Protein AF-A0A7S1FL21-F1 (afdb_monomer)

Mean predicted aligned error: 13.21 Å

Solvent-accessible surface area (backbone atoms only — not comparable to full-atom values): 14492 Å² total; per-residue (Å²): 57,47,70,53,38,66,45,19,62,64,51,29,54,49,46,52,52,54,53,48,68,74,65,44,98,63,92,72,87,52,61,68,58,38,50,51,49,29,50,51,38,45,56,47,21,58,57,40,15,55,55,27,46,76,69,76,41,59,42,13,69,47,79,67,37,32,55,50,38,65,72,70,61,46,77,70,62,48,55,61,41,63,76,75,67,49,86,46,71,68,54,51,51,52,49,50,52,50,52,47,53,50,52,66,69,67,52,82,65,88,89,61,66,58,68,61,55,52,51,47,69,54,50,59,56,42,68,71,41,69,78,87,51,94,57,59,74,92,44,98,81,52,84,53,72,57,54,48,67,40,54,52,40,59,77,66,65,49,91,78,66,77,69,83,82,83,90,78,85,61,96,57,78,87,39,65,67,56,51,46,44,54,46,48,73,69,53,89,77,54,73,69,80,44,35,77,46,78,43,81,46,82,49,101,91,47,74,49,78,49,69,43,72,39,67,64,60,39,60,74,45,58,52,97,73,49,74,66,57,51,51,50,54,57,73,66,40,94,85,117

Radius of gyration: 35.98 Å; Cα contacts (8 Å, |Δi|>4): 164; chains: 1; bounding box: 71×46×104 Å

pLDDT: mean 79.76, std 12.16, range [48.59, 95.19]

InterPro domains:
  IPR007081 RNA polymerase Rpb1, domain 5 [PF04998] (107-225)
  IPR015700 DNA-directed RNA polymerase III subunit RPC1 [PTHR48446] (69-239)

Foldseek 3Di:
DVVLLVCLVVLLVVLVVLLDVLPDPDDDPCPVVSVVSNVVSNVVLQQLLVVCVVVVAQSCNDPVSVVVNVVPDDPVNVVVCVPPRDQDPVNSNVVSVVVSVVVSVPDDDPPDPVVVVVVCVVPVVLVVQPPPDPDDPPDPDDDDDDGNLVVVCVVVVPPDHDRDDDDDDDPDNPDPVSVLQVCLVVDDDDPVNQWPDWDWDDDPVGIDIDTHGDPPVCVVSVPPDDPVNVVVVVVPPPPD

Secondary structure (DSSP, 8-state):
-HHHHHTHHHHHHHHHHHHHHHH-SS----HHHHHHHHHHHHHHHHHHHHHHHHTTS----SHHHHHHHHHS--HHHHHHHHHHTS--HHHHHHHHHHHHHHHHHHSPPTT--HHHHHHHHHHHHHHH--S------SSTT-----SHHHHHHHHTT-SS-SS-------SSTT-HHHHHHHHHHHS---TGGGEEEEEEEEETTEEEEEEEE-HHHHHHTT----HHHHHHHHHT-TT-

Structure (mmCIF, N/CA/C/O backbone):
data_AF-A0A7S1FL21-F1
#
_entry.id   AF-A0A7S1FL21-F1
#
loop_
_atom_site.group_PDB
_atom_site.id
_atom_site.type_symbol
_atom_site.label_atom_id
_atom_site.label_alt_id
_atom_site.label_comp_id
_atom_site.label_asym_id
_atom_site.label_entity_id
_atom_site.label_seq_id
_atom_site.pdbx_PDB_ins_code
_atom_site.Cartn_x
_atom_site.Cartn_y
_atom_site.Cartn_z
_atom_site.occupancy
_atom_site.B_iso_or_equiv
_atom_site.auth_seq_id
_atom_site.auth_comp_id
_atom_site.auth_asym_id
_atom_site.auth_atom_id
_atom_site.pdbx_PDB_model_num
ATOM 1 N N . PRO A 1 1 ? 14.436 10.126 -40.082 1.00 63.94 1 PRO A N 1
ATOM 2 C CA . PRO A 1 1 ? 13.522 9.999 -38.913 1.00 63.94 1 PRO A CA 1
ATOM 3 C C . PRO A 1 1 ? 12.535 8.845 -39.070 1.00 63.94 1 PRO A C 1
ATOM 5 O O . PRO A 1 1 ? 12.472 7.990 -38.199 1.00 63.94 1 PRO A O 1
ATOM 8 N N . THR A 1 2 ? 11.850 8.767 -40.209 1.00 67.62 2 THR A N 1
ATOM 9 C CA . THR A 1 2 ? 11.018 7.612 -40.601 1.00 67.62 2 THR A CA 1
ATOM 10 C C . THR A 1 2 ? 11.798 6.293 -40.617 1.00 67.62 2 THR A C 1
ATOM 12 O O . THR A 1 2 ? 11.302 5.297 -40.108 1.00 67.62 2 THR A O 1
ATOM 15 N N . GLU A 1 3 ? 13.045 6.293 -41.101 1.00 70.62 3 GLU A N 1
ATOM 16 C CA . GLU A 1 3 ? 13.922 5.106 -41.075 1.00 70.62 3 GLU A CA 1
ATOM 17 C C . GLU A 1 3 ? 14.232 4.621 -39.648 1.00 70.62 3 GLU A C 1
ATOM 19 O O . GLU A 1 3 ? 14.251 3.423 -39.394 1.00 70.62 3 GLU A O 1
ATOM 24 N N . ILE A 1 4 ? 14.406 5.540 -38.691 1.00 73.38 4 ILE A N 1
ATOM 25 C CA . ILE A 1 4 ? 14.650 5.202 -37.278 1.00 73.38 4 ILE A CA 1
ATOM 26 C C . ILE A 1 4 ? 13.399 4.574 -36.659 1.00 73.38 4 ILE A C 1
ATOM 28 O O . ILE A 1 4 ? 13.487 3.566 -35.964 1.00 73.38 4 ILE A O 1
ATOM 32 N N . VAL A 1 5 ? 12.228 5.148 -36.945 1.00 75.06 5 VAL A N 1
ATOM 33 C CA . VAL A 1 5 ? 10.940 4.637 -36.458 1.00 75.06 5 VAL A CA 1
ATOM 34 C C . VAL A 1 5 ? 10.642 3.252 -37.044 1.00 75.06 5 VAL A C 1
ATOM 36 O O . VAL A 1 5 ? 10.148 2.385 -36.330 1.00 75.06 5 VAL A O 1
ATOM 39 N N . ALA A 1 6 ? 11.006 3.006 -38.306 1.00 79.75 6 ALA A N 1
ATOM 40 C CA . ALA A 1 6 ? 10.855 1.698 -38.946 1.00 79.75 6 ALA A CA 1
ATOM 41 C C . ALA A 1 6 ? 11.725 0.603 -38.300 1.00 79.7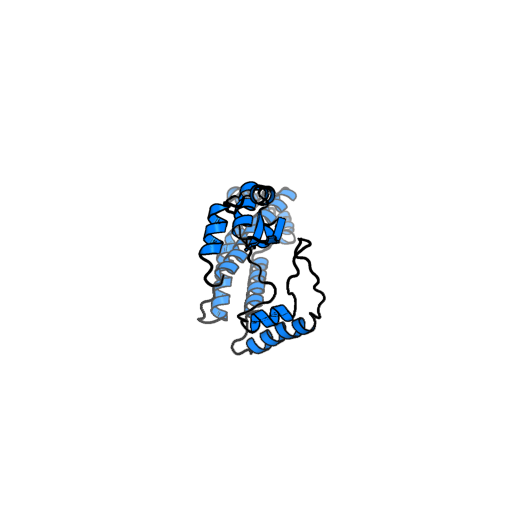5 6 ALA A C 1
ATOM 43 O O . ALA A 1 6 ? 11.353 -0.568 -38.324 1.00 79.75 6 ALA A O 1
ATOM 44 N N . LEU A 1 7 ? 12.854 0.974 -37.686 1.00 79.44 7 LEU A N 1
ATOM 45 C CA . LEU A 1 7 ? 13.732 0.045 -36.969 1.00 79.44 7 LEU A CA 1
ATOM 46 C C . LEU A 1 7 ? 13.225 -0.316 -35.563 1.00 79.44 7 LEU A C 1
ATOM 48 O O . LEU A 1 7 ? 13.751 -1.256 -34.973 1.00 79.44 7 LEU A O 1
ATOM 52 N N . ALA A 1 8 ? 12.213 0.376 -35.024 1.00 78.69 8 ALA A N 1
ATOM 53 C CA . ALA A 1 8 ? 11.723 0.144 -33.661 1.00 78.69 8 ALA A CA 1
ATOM 54 C C . ALA A 1 8 ? 11.225 -1.295 -33.448 1.00 78.69 8 ALA A C 1
ATOM 56 O O . ALA A 1 8 ? 11.713 -1.976 -32.549 1.00 78.69 8 ALA A O 1
ATOM 57 N N . GLY A 1 9 ? 10.328 -1.775 -34.318 1.00 82.38 9 GLY A N 1
ATOM 58 C CA . GLY A 1 9 ? 9.757 -3.126 -34.234 1.00 82.38 9 GLY A CA 1
ATOM 59 C C . GLY A 1 9 ? 10.811 -4.238 -34.329 1.00 82.38 9 GLY A C 1
ATOM 60 O O . GLY A 1 9 ? 10.935 -5.035 -33.404 1.00 82.38 9 GLY A O 1
ATOM 61 N N . PRO A 1 10 ? 11.652 -4.269 -35.380 1.00 85.38 10 PRO A N 1
ATOM 62 C CA . PRO A 1 10 ? 12.695 -5.289 -35.500 1.00 85.38 10 PRO A CA 1
ATOM 63 C C . PRO A 1 10 ? 13.694 -5.298 -34.333 1.00 85.38 10 PRO A C 1
ATOM 65 O O . PRO A 1 10 ? 14.175 -6.358 -33.933 1.00 85.38 10 PRO A O 1
ATOM 68 N N . LEU A 1 11 ? 14.034 -4.129 -33.777 1.00 83.12 11 LEU A N 1
ATOM 69 C CA . LEU A 1 11 ? 14.984 -4.032 -32.665 1.00 83.12 11 LEU A CA 1
ATOM 70 C C . LEU A 1 11 ? 14.382 -4.472 -31.327 1.00 83.12 11 LEU A C 1
ATOM 72 O O . LEU A 1 11 ? 15.088 -5.101 -30.535 1.00 83.12 11 LEU A O 1
ATOM 76 N N . SER A 1 12 ? 13.110 -4.165 -31.071 1.00 81.94 12 SER A N 1
ATOM 77 C CA . SER A 1 12 ? 12.409 -4.611 -29.863 1.00 81.94 12 SER A CA 1
ATOM 78 C C . SER A 1 12 ? 12.141 -6.117 -29.891 1.00 81.94 12 SER A C 1
ATOM 80 O O . SER A 1 12 ? 12.437 -6.801 -28.911 1.00 81.94 12 SER A O 1
ATOM 82 N N . GLU A 1 13 ? 11.738 -6.673 -31.036 1.00 83.44 13 GLU A N 1
ATOM 83 C CA . GLU A 1 13 ? 11.613 -8.125 -31.223 1.00 83.44 13 GLU A CA 1
ATOM 84 C C . GLU A 1 13 ? 12.955 -8.839 -31.009 1.00 83.44 13 GLU A C 1
ATOM 86 O O . GLU A 1 13 ? 13.030 -9.854 -30.309 1.00 83.44 13 GLU A O 1
ATOM 91 N N . ARG A 1 14 ? 14.050 -8.281 -31.549 1.00 83.88 14 ARG A N 1
ATOM 92 C CA . ARG A 1 14 ? 15.404 -8.822 -31.352 1.00 83.88 14 ARG A CA 1
ATOM 93 C C . ARG A 1 14 ? 15.818 -8.800 -29.882 1.00 83.88 14 ARG A C 1
ATOM 95 O O . ARG A 1 14 ? 16.405 -9.771 -29.404 1.00 83.88 14 ARG A O 1
ATOM 102 N N . PHE A 1 15 ? 15.514 -7.717 -29.166 1.00 83.50 15 PHE A N 1
ATOM 103 C CA . PHE A 1 15 ? 15.742 -7.619 -27.724 1.00 83.50 15 PHE A CA 1
ATOM 104 C C . PHE A 1 15 ? 14.991 -8.725 -26.974 1.00 83.50 15 PHE A C 1
ATOM 106 O O . PHE A 1 15 ? 15.592 -9.453 -26.184 1.00 83.50 15 PHE A O 1
ATOM 113 N N . VAL A 1 16 ? 13.699 -8.895 -27.264 1.00 82.56 16 VAL A N 1
ATOM 114 C CA . VAL A 1 16 ? 12.845 -9.907 -26.632 1.00 82.56 16 VAL A CA 1
ATOM 115 C C . VAL A 1 16 ? 13.355 -11.322 -26.904 1.00 82.56 16 VAL A C 1
ATOM 117 O O . VAL A 1 16 ? 13.447 -12.119 -25.968 1.00 82.56 16 VAL A O 1
ATOM 120 N N . SER A 1 17 ? 13.727 -11.634 -28.149 1.00 83.62 17 SER A N 1
ATOM 121 C CA . SER A 1 17 ? 14.288 -12.945 -28.508 1.00 83.62 17 SER A CA 1
ATOM 122 C C . SER A 1 17 ? 15.553 -13.237 -27.709 1.00 83.62 17 SER A C 1
ATOM 124 O O . SER A 1 17 ? 15.661 -14.284 -27.076 1.00 83.62 17 SER A O 1
ATOM 126 N N . TRP A 1 18 ? 16.474 -12.274 -27.657 1.00 83.38 18 TRP A N 1
ATOM 127 C CA . TRP A 1 18 ? 17.743 -12.435 -26.952 1.00 83.38 18 TRP A CA 1
ATOM 128 C C . TRP A 1 18 ? 17.560 -12.637 -25.441 1.00 83.38 18 TRP A C 1
ATOM 130 O O . TRP A 1 18 ? 18.214 -13.490 -24.834 1.00 83.38 18 TRP A O 1
ATOM 140 N N . VAL A 1 19 ? 16.643 -11.886 -24.821 1.00 80.38 19 VAL A N 1
ATOM 141 C CA . VAL A 1 19 ? 16.313 -12.036 -23.394 1.00 80.38 19 VAL A CA 1
ATOM 142 C C . VAL A 1 19 ? 15.708 -13.415 -23.114 1.00 80.38 19 VAL A C 1
ATOM 144 O O . VAL A 1 19 ? 16.103 -14.067 -22.147 1.00 80.38 19 VAL A O 1
ATOM 147 N N . ARG A 1 20 ? 14.789 -13.888 -23.967 1.00 81.25 20 ARG A N 1
ATOM 148 C CA . ARG A 1 20 ? 14.162 -15.215 -23.830 1.00 81.25 20 ARG A CA 1
ATOM 149 C C . ARG A 1 20 ? 15.169 -16.351 -23.988 1.00 81.25 20 ARG A C 1
ATOM 151 O O . ARG A 1 20 ? 15.156 -17.285 -23.192 1.00 81.25 20 ARG A O 1
ATOM 158 N N . GLU A 1 21 ? 16.062 -16.257 -24.969 1.00 82.06 21 GLU A N 1
ATOM 159 C CA . GLU A 1 21 ? 17.141 -17.233 -25.167 1.00 82.06 21 GLU A CA 1
ATOM 160 C C . GLU A 1 21 ? 18.078 -17.297 -23.955 1.00 82.06 21 GLU A C 1
ATOM 162 O O . GLU A 1 21 ? 18.478 -18.382 -23.533 1.00 82.06 21 GLU A O 1
ATOM 167 N N . SER A 1 22 ? 18.387 -16.143 -23.360 1.00 78.12 22 SER A N 1
ATOM 168 C CA . SER A 1 22 ? 19.320 -16.044 -22.233 1.00 78.12 22 SER A CA 1
ATOM 169 C C . SER A 1 22 ? 18.746 -16.569 -20.912 1.00 78.12 22 SER A C 1
ATOM 171 O O . SER A 1 22 ? 19.504 -17.029 -20.061 1.00 78.12 22 SER A O 1
ATOM 173 N N . HIS A 1 23 ? 17.426 -16.502 -20.716 1.00 71.00 23 HIS A N 1
ATOM 174 C CA . HIS A 1 23 ? 16.780 -16.836 -19.440 1.00 71.00 23 HIS A CA 1
ATOM 175 C C . HIS A 1 23 ? 16.195 -18.263 -19.378 1.00 71.00 23 HIS A C 1
ATOM 177 O O . HIS A 1 23 ? 15.762 -18.719 -18.318 1.00 71.00 23 HIS A O 1
ATOM 183 N N . GLY A 1 24 ? 16.193 -19.001 -20.494 1.00 64.38 24 GLY A N 1
ATOM 184 C CA . GLY A 1 24 ? 15.584 -20.333 -20.575 1.00 64.38 24 GLY A CA 1
ATOM 185 C C . GLY A 1 24 ? 14.051 -20.305 -20.463 1.00 64.38 24 GLY A C 1
ATOM 186 O O . GLY A 1 24 ? 13.450 -19.246 -20.329 1.00 64.38 24 GLY A O 1
ATOM 187 N N . ASN A 1 25 ? 13.411 -21.482 -20.522 1.00 57.31 25 ASN A N 1
ATOM 188 C CA . ASN A 1 25 ? 11.952 -21.712 -20.650 1.00 57.31 25 ASN A CA 1
ATOM 189 C C . ASN A 1 25 ? 11.027 -21.095 -19.565 1.00 57.31 25 ASN A C 1
ATOM 191 O O . ASN A 1 25 ? 9.858 -21.471 -19.481 1.00 57.31 25 ASN A O 1
ATOM 195 N N . ALA A 1 26 ? 11.508 -20.197 -18.707 1.00 61.03 26 ALA A N 1
ATOM 196 C CA . ALA A 1 26 ? 10.664 -19.465 -17.773 1.00 61.03 26 ALA A CA 1
ATOM 197 C C . ALA A 1 26 ? 9.834 -18.400 -18.512 1.00 61.03 26 ALA A C 1
ATOM 199 O O . ALA A 1 26 ? 10.344 -17.653 -19.347 1.00 61.03 26 ALA A O 1
ATOM 200 N N . GLU A 1 27 ? 8.548 -18.328 -18.180 1.00 63.31 27 GLU A N 1
ATOM 201 C CA . GLU A 1 27 ? 7.604 -17.355 -18.727 1.00 63.31 27 GLU A CA 1
ATOM 202 C C . GLU A 1 27 ? 7.936 -15.952 -18.185 1.00 63.31 27 GLU A C 1
ATOM 204 O O . GLU A 1 27 ? 7.467 -15.534 -17.130 1.00 63.31 27 GLU A O 1
ATOM 209 N N . LEU A 1 28 ? 8.833 -15.248 -18.877 1.00 70.75 28 LEU A N 1
ATOM 210 C CA . LEU A 1 28 ? 9.160 -13.851 -18.606 1.00 70.75 28 LEU A CA 1
ATOM 211 C C . LEU A 1 28 ? 8.146 -12.933 -19.287 1.00 70.75 28 LEU A C 1
ATOM 213 O O . LEU A 1 28 ? 8.033 -12.924 -20.518 1.00 70.75 28 LEU A O 1
ATOM 217 N N . ASP A 1 29 ? 7.472 -12.102 -18.494 1.00 76.50 29 ASP A N 1
ATOM 218 C CA . ASP A 1 29 ? 6.688 -10.991 -19.025 1.00 76.50 29 ASP A CA 1
ATOM 219 C C . ASP A 1 29 ? 7.615 -9.831 -19.414 1.00 76.50 29 ASP A C 1
ATOM 221 O O . ASP A 1 29 ? 8.036 -9.022 -18.589 1.00 76.50 29 ASP A O 1
ATOM 225 N N . VAL A 1 30 ? 7.978 -9.795 -20.695 1.00 77.50 30 VAL A N 1
ATOM 226 C CA . VAL A 1 30 ? 8.840 -8.764 -21.297 1.00 77.50 30 VAL A CA 1
ATOM 227 C C . VAL A 1 30 ? 8.052 -7.656 -21.993 1.00 77.50 30 VAL A C 1
ATOM 229 O O . VAL A 1 30 ? 8.667 -6.749 -22.549 1.00 77.50 30 VAL A O 1
ATOM 232 N N . ARG A 1 31 ? 6.713 -7.694 -21.950 1.00 81.12 31 ARG A N 1
ATOM 233 C CA . ARG A 1 31 ? 5.851 -6.774 -22.714 1.00 81.12 31 ARG A CA 1
ATOM 234 C C . ARG A 1 31 ? 6.106 -5.317 -22.360 1.00 81.12 31 ARG A C 1
ATOM 236 O O . ARG A 1 31 ? 6.306 -4.501 -23.246 1.00 81.12 31 ARG A O 1
ATOM 243 N N . GLN A 1 32 ? 6.200 -5.013 -21.065 1.00 83.19 32 GLN A N 1
ATOM 244 C CA . GLN A 1 32 ? 6.456 -3.645 -20.616 1.00 83.19 32 GLN A CA 1
ATOM 245 C C . GLN A 1 32 ? 7.782 -3.100 -21.164 1.00 83.19 32 GLN A C 1
ATOM 247 O O . GLN A 1 32 ? 7.864 -1.947 -21.563 1.00 83.19 32 GLN A O 1
ATOM 252 N N . ILE A 1 33 ? 8.823 -3.931 -21.211 1.00 79.44 33 ILE A N 1
ATOM 253 C CA . ILE A 1 33 ? 10.152 -3.503 -21.661 1.00 79.44 33 ILE A CA 1
ATOM 254 C C . ILE A 1 33 ? 10.192 -3.381 -23.184 1.00 79.44 33 ILE A C 1
ATOM 256 O O . ILE A 1 33 ? 10.848 -2.489 -23.716 1.00 79.44 33 ILE A O 1
ATOM 260 N N . GLU A 1 34 ? 9.485 -4.262 -23.886 1.00 82.06 34 GLU A N 1
ATOM 261 C CA . GLU A 1 34 ? 9.275 -4.162 -25.327 1.00 82.06 34 GLU A CA 1
ATOM 262 C C . GLU A 1 34 ? 8.573 -2.845 -25.689 1.00 82.06 34 GLU A C 1
ATOM 264 O O . GLU A 1 34 ? 9.047 -2.120 -26.568 1.00 82.06 34 GLU A O 1
ATOM 269 N N . ASP A 1 35 ? 7.517 -2.490 -24.954 1.00 86.62 35 ASP A N 1
ATOM 270 C CA . ASP A 1 35 ? 6.794 -1.224 -25.102 1.00 86.62 35 ASP A CA 1
ATOM 271 C C . ASP A 1 35 ? 7.684 -0.018 -24.774 1.00 86.62 35 ASP A C 1
ATOM 273 O O . ASP A 1 35 ? 7.691 0.961 -25.523 1.00 86.62 35 ASP A O 1
ATOM 277 N N . ASP A 1 36 ? 8.495 -0.092 -23.716 1.00 86.12 36 ASP A N 1
ATOM 278 C CA . ASP A 1 36 ? 9.419 0.980 -23.328 1.00 86.12 36 ASP A CA 1
ATOM 279 C C . ASP A 1 36 ? 10.518 1.198 -24.387 1.00 86.12 36 ASP A C 1
ATOM 281 O O . ASP A 1 36 ? 10.844 2.337 -24.734 1.00 86.12 36 ASP A O 1
ATOM 285 N N . VAL A 1 37 ? 11.081 0.116 -24.941 1.00 83.31 37 VAL A N 1
ATOM 286 C CA . VAL A 1 37 ? 12.086 0.170 -26.017 1.00 83.31 37 VAL A CA 1
ATOM 287 C C . VAL A 1 37 ? 11.474 0.732 -27.299 1.00 83.31 37 VAL A C 1
ATOM 289 O O . VAL A 1 37 ? 12.061 1.624 -27.921 1.00 83.31 37 VAL A O 1
ATOM 292 N N . ASN A 1 38 ? 10.289 0.251 -27.678 1.00 85.38 38 ASN A N 1
ATOM 293 C CA . ASN A 1 38 ? 9.557 0.755 -28.836 1.00 85.38 38 ASN A CA 1
ATOM 294 C C . ASN A 1 38 ? 9.216 2.237 -28.670 1.00 85.38 38 ASN A C 1
ATOM 296 O O . ASN A 1 38 ? 9.494 3.031 -29.570 1.00 85.38 38 ASN A O 1
ATOM 300 N N . GLY A 1 39 ? 8.688 2.629 -27.511 1.00 86.88 39 GLY A N 1
ATOM 301 C CA . GLY A 1 39 ? 8.357 4.013 -27.187 1.00 86.88 39 GLY A CA 1
ATOM 302 C C . GLY A 1 39 ? 9.580 4.927 -27.218 1.00 86.88 39 GLY A C 1
ATOM 303 O O . GLY A 1 39 ? 9.516 6.024 -27.776 1.00 86.88 39 GLY A O 1
ATOM 304 N N . TYR A 1 40 ? 10.724 4.465 -26.706 1.00 86.12 40 TYR A N 1
ATOM 305 C CA . TYR A 1 40 ? 11.975 5.219 -26.764 1.00 86.12 40 TYR A CA 1
ATOM 306 C C . TYR A 1 40 ? 12.443 5.452 -28.208 1.00 86.12 40 TYR A C 1
ATOM 308 O O . TYR A 1 40 ? 12.714 6.593 -28.583 1.00 86.12 40 TYR A O 1
ATOM 316 N N . ILE A 1 41 ? 12.501 4.403 -29.042 1.00 82.31 41 ILE A N 1
ATOM 317 C CA . ILE A 1 41 ? 12.951 4.522 -30.442 1.00 82.31 41 ILE A CA 1
ATOM 318 C C . ILE A 1 41 ? 11.973 5.375 -31.260 1.00 82.31 41 ILE A C 1
ATOM 320 O O . ILE A 1 41 ? 12.402 6.232 -32.035 1.00 82.31 41 ILE A O 1
ATOM 324 N N . GLN A 1 42 ? 10.664 5.201 -31.058 1.00 83.88 42 GLN A N 1
ATOM 325 C CA . GLN A 1 42 ? 9.644 6.037 -31.694 1.00 83.88 42 GLN A CA 1
ATOM 326 C C . GLN A 1 42 ? 9.777 7.508 -31.277 1.00 83.88 42 GLN A C 1
ATOM 328 O O . GLN A 1 42 ? 9.666 8.397 -32.122 1.00 83.88 42 GLN A O 1
ATOM 333 N N . GLY A 1 43 ? 10.107 7.773 -30.009 1.00 84.12 43 GLY A N 1
ATOM 334 C CA . GLY A 1 43 ? 10.368 9.114 -29.482 1.00 84.12 43 GLY A CA 1
ATOM 335 C C . GLY A 1 43 ? 11.606 9.800 -30.073 1.00 84.12 43 GLY A C 1
ATOM 336 O O . GLY A 1 43 ? 11.660 11.030 -30.112 1.00 84.12 43 GLY A O 1
ATOM 337 N N . LEU A 1 44 ? 12.578 9.046 -30.602 1.00 81.50 44 LEU A N 1
ATOM 338 C CA . LEU A 1 44 ? 13.737 9.621 -31.297 1.00 81.50 44 LEU A CA 1
ATOM 339 C C . LEU A 1 44 ? 13.363 10.233 -32.653 1.00 81.50 44 LEU A C 1
ATOM 341 O O . LEU A 1 44 ? 14.013 11.183 -33.089 1.00 81.50 44 LEU A O 1
ATOM 345 N N . GLY A 1 45 ? 12.318 9.730 -33.317 1.00 78.94 45 GLY A N 1
ATOM 346 C CA . GLY A 1 45 ? 11.867 10.228 -34.621 1.00 78.94 45 GLY A CA 1
ATOM 347 C C . GLY A 1 45 ? 11.581 11.739 -34.621 1.00 78.94 45 GLY A C 1
ATOM 348 O O . GLY A 1 45 ? 12.232 12.465 -35.377 1.00 78.94 45 GLY A O 1
ATOM 349 N N . PRO A 1 46 ? 10.674 12.234 -33.757 1.00 81.62 46 PRO A N 1
ATOM 350 C CA . PRO A 1 46 ? 10.378 13.660 -33.615 1.00 81.62 46 PRO A CA 1
ATOM 351 C C . PRO A 1 46 ? 11.595 14.508 -33.233 1.00 81.62 46 PRO A C 1
ATOM 353 O O . PRO A 1 46 ? 11.815 15.556 -33.829 1.00 81.62 46 PRO A O 1
ATOM 356 N N . ILE A 1 47 ? 12.443 14.028 -32.315 1.00 81.81 47 ILE A N 1
ATOM 357 C CA . ILE A 1 47 ? 13.647 14.755 -31.870 1.00 81.81 47 ILE A CA 1
ATOM 358 C C . ILE A 1 47 ? 14.607 14.993 -33.042 1.00 81.81 47 ILE A C 1
ATOM 360 O O . ILE A 1 47 ? 15.157 16.085 -33.203 1.00 81.81 47 ILE A O 1
ATOM 364 N N . VAL A 1 48 ? 14.804 13.973 -33.881 1.00 77.44 48 VAL A N 1
ATOM 365 C CA . VAL A 1 48 ? 15.640 14.093 -35.079 1.00 77.44 48 VAL A CA 1
ATOM 366 C C . VAL A 1 48 ? 14.963 14.991 -36.118 1.00 77.44 48 VAL A C 1
ATOM 368 O O . VAL A 1 48 ? 15.652 15.774 -36.767 1.00 77.44 48 VAL A O 1
ATOM 371 N N . ALA A 1 49 ? 13.638 14.923 -36.272 1.00 75.50 49 ALA A N 1
ATOM 372 C CA . ALA A 1 49 ? 12.896 15.776 -37.203 1.00 75.50 49 ALA A CA 1
ATOM 373 C C . ALA A 1 49 ? 12.973 17.266 -36.827 1.00 75.50 49 ALA A C 1
ATOM 375 O O . ALA A 1 49 ? 13.286 18.093 -37.682 1.00 75.50 49 ALA A O 1
ATOM 376 N N . ASP A 1 50 ? 12.791 17.606 -35.551 1.00 81.19 50 ASP A N 1
ATOM 377 C CA . ASP A 1 50 ? 12.893 18.986 -35.062 1.00 81.19 50 ASP A CA 1
ATOM 378 C C . ASP A 1 50 ? 14.323 19.527 -35.189 1.00 81.19 50 ASP A C 1
ATOM 380 O O . ASP A 1 50 ? 14.533 20.685 -35.550 1.00 81.19 50 ASP A O 1
ATOM 384 N N . ARG A 1 51 ? 15.336 18.683 -34.959 1.00 76.31 51 ARG A N 1
ATOM 385 C CA . ARG A 1 51 ? 16.738 19.071 -35.166 1.00 76.31 51 ARG A CA 1
ATOM 386 C C . ARG A 1 51 ? 17.065 19.306 -36.644 1.00 76.31 51 ARG A C 1
ATOM 388 O O . ARG A 1 51 ? 17.886 20.166 -36.944 1.00 76.31 51 ARG A O 1
ATOM 395 N N . ARG A 1 52 ? 16.429 18.578 -37.568 1.00 73.62 52 ARG A N 1
ATOM 396 C CA . ARG A 1 52 ? 16.563 18.818 -39.016 1.00 73.62 52 ARG A CA 1
ATOM 397 C C . ARG A 1 52 ? 15.932 20.149 -39.425 1.00 73.62 52 ARG A C 1
ATOM 399 O O . ARG A 1 52 ? 16.559 20.884 -40.180 1.00 73.62 52 ARG A O 1
ATOM 406 N N . ASP A 1 53 ? 14.774 20.481 -38.860 1.00 78.25 53 ASP A N 1
ATOM 407 C CA . ASP A 1 53 ? 14.087 21.764 -39.071 1.00 78.25 53 ASP A CA 1
ATOM 408 C C . ASP A 1 53 ? 14.956 22.955 -38.619 1.00 78.25 53 ASP A C 1
ATOM 410 O O . ASP A 1 53 ? 15.170 23.912 -39.359 1.00 78.25 53 ASP A O 1
ATOM 414 N N . GLN A 1 54 ? 15.586 22.844 -37.442 1.00 78.38 54 GLN A N 1
ATOM 415 C CA . GLN A 1 54 ? 16.527 23.852 -36.923 1.00 78.38 54 GLN A CA 1
ATOM 416 C C . GLN A 1 54 ? 17.755 24.071 -37.819 1.00 78.38 54 GLN A C 1
ATOM 418 O O . GLN A 1 54 ? 18.346 25.149 -37.800 1.00 78.38 54 GLN A O 1
ATOM 423 N N . LEU A 1 55 ? 18.147 23.055 -38.589 1.00 73.00 55 LEU A N 1
ATOM 424 C CA . LEU A 1 55 ? 19.256 23.115 -39.541 1.00 73.00 55 LEU A CA 1
ATOM 425 C C . LEU A 1 55 ? 18.800 23.530 -40.953 1.00 73.00 55 LEU A C 1
ATOM 427 O O . LEU A 1 55 ? 19.621 23.543 -41.868 1.00 73.00 55 LEU A O 1
ATOM 431 N N . GLY A 1 56 ? 17.518 23.869 -41.141 1.00 70.62 56 GLY A N 1
ATOM 432 C CA . GLY A 1 56 ? 16.945 24.275 -42.428 1.00 70.62 56 GLY A CA 1
ATOM 433 C C . GLY A 1 56 ? 16.765 23.127 -43.425 1.00 70.62 56 GLY A C 1
ATOM 434 O O . GLY A 1 56 ? 16.687 23.373 -44.626 1.00 70.62 56 GLY A O 1
ATOM 435 N N . LEU A 1 57 ? 16.734 21.879 -42.949 1.00 71.81 57 LEU A N 1
ATOM 436 C CA . LEU A 1 57 ? 16.595 20.675 -43.769 1.00 71.81 57 LEU A CA 1
ATOM 437 C C . LEU A 1 57 ? 15.160 20.128 -43.724 1.00 71.81 57 LEU A C 1
ATOM 439 O O . LEU A 1 57 ? 14.468 20.297 -42.717 1.00 71.81 57 LEU A O 1
ATOM 443 N N . PRO A 1 58 ? 14.721 19.369 -44.748 1.00 73.19 58 PRO A N 1
ATOM 444 C CA . PRO A 1 58 ? 13.413 18.720 -44.726 1.00 73.19 58 PRO A CA 1
ATOM 445 C C . PRO A 1 58 ? 13.265 17.805 -43.503 1.00 73.19 58 PRO A C 1
ATOM 447 O O . PRO A 1 58 ? 14.141 16.967 -43.236 1.00 73.19 58 PRO A O 1
ATOM 450 N N . ARG A 1 59 ? 12.146 17.950 -42.776 1.00 70.50 59 ARG A N 1
ATOM 451 C CA . ARG A 1 59 ? 11.887 17.310 -41.472 1.00 70.50 59 ARG A CA 1
ATOM 452 C C . ARG A 1 59 ? 12.028 15.786 -41.496 1.00 70.50 59 ARG A C 1
ATOM 454 O O . ARG A 1 59 ? 12.576 15.229 -40.552 1.00 70.50 59 ARG A O 1
ATOM 461 N N . GLY A 1 60 ? 11.648 15.101 -42.578 1.00 69.50 60 GLY A N 1
ATOM 462 C CA . GLY A 1 60 ? 11.835 13.646 -42.738 1.00 69.50 60 GLY A CA 1
ATOM 463 C C . GLY A 1 60 ? 10.959 12.777 -41.820 1.00 69.50 60 GLY A C 1
ATOM 464 O O . GLY A 1 60 ? 11.287 11.619 -41.561 1.00 69.50 60 GLY A O 1
ATOM 465 N N . ASP A 1 61 ? 9.899 13.358 -41.279 1.00 69.94 61 ASP A N 1
ATOM 466 C CA . ASP A 1 61 ? 8.868 12.813 -40.393 1.00 69.94 61 ASP A CA 1
ATOM 467 C C . ASP A 1 61 ? 7.751 12.059 -41.135 1.00 69.94 61 ASP A C 1
ATOM 469 O O . ASP A 1 61 ? 7.249 11.061 -40.620 1.00 69.94 61 ASP A O 1
ATOM 473 N N . THR A 1 62 ? 7.405 12.464 -42.358 1.00 76.19 62 THR A N 1
ATOM 474 C CA . THR A 1 62 ? 6.458 11.748 -43.227 1.00 76.19 62 THR A CA 1
ATOM 475 C C . THR A 1 62 ? 7.197 11.016 -44.352 1.00 76.19 62 THR A C 1
ATOM 477 O O . THR A 1 62 ? 8.315 11.401 -44.700 1.00 76.19 62 THR A O 1
ATOM 480 N N . PRO A 1 63 ? 6.604 9.973 -44.970 1.00 71.25 63 PRO A N 1
ATOM 481 C CA . PRO A 1 63 ? 7.212 9.296 -46.122 1.00 71.25 63 PRO A CA 1
ATOM 482 C C . PRO A 1 63 ? 7.543 10.258 -47.275 1.00 71.25 63 PRO A C 1
ATOM 484 O O . PRO A 1 63 ? 8.562 10.111 -47.948 1.00 71.25 63 PRO A O 1
ATOM 487 N N . GLU A 1 64 ? 6.713 11.285 -47.463 1.00 72.56 64 GLU A N 1
ATOM 488 C CA . GLU A 1 64 ? 6.908 12.328 -48.472 1.00 72.56 64 GLU A CA 1
ATOM 489 C C . GLU A 1 64 ? 8.065 13.274 -48.114 1.00 72.56 64 GLU A C 1
ATOM 491 O O . GLU A 1 64 ? 8.919 13.548 -48.962 1.00 72.56 64 GLU A O 1
ATOM 496 N N . SER A 1 65 ? 8.158 13.727 -46.854 1.00 67.94 65 SER A N 1
ATOM 497 C CA . SER A 1 65 ? 9.256 14.599 -46.410 1.00 67.94 65 SER A CA 1
ATOM 498 C C . SER A 1 65 ? 10.591 13.849 -46.308 1.00 67.94 65 SER A C 1
ATOM 500 O O . SER A 1 65 ? 11.653 14.442 -46.504 1.00 67.94 65 SER A O 1
ATOM 502 N N . ALA A 1 66 ? 10.551 12.532 -46.089 1.00 65.44 66 ALA A N 1
ATOM 503 C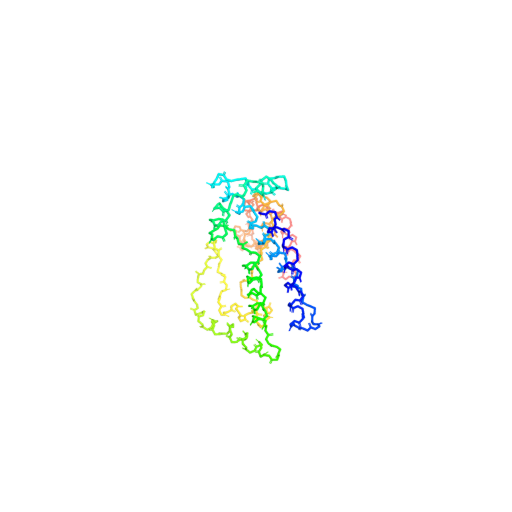 CA . ALA A 1 66 ? 11.712 11.651 -46.156 1.00 65.44 66 ALA A CA 1
ATOM 504 C C . ALA A 1 66 ? 12.233 11.494 -47.591 1.00 65.44 66 ALA A C 1
ATOM 506 O O . ALA A 1 66 ? 13.433 11.625 -47.825 1.00 65.44 66 ALA A O 1
ATOM 507 N N . ALA A 1 67 ? 11.345 11.298 -48.570 1.00 69.44 67 ALA A N 1
ATOM 508 C CA . ALA A 1 67 ? 11.730 11.233 -49.980 1.00 69.44 67 ALA A CA 1
ATOM 509 C C . ALA A 1 67 ? 12.325 12.562 -50.487 1.00 69.44 67 ALA A C 1
ATOM 511 O O . ALA A 1 67 ? 13.254 12.554 -51.297 1.00 69.44 67 ALA A O 1
ATOM 512 N N . ALA A 1 68 ? 11.826 13.702 -49.994 1.00 68.81 68 ALA A N 1
ATOM 513 C CA . ALA A 1 68 ? 12.404 15.019 -50.267 1.00 68.81 68 ALA A CA 1
ATOM 514 C C . ALA A 1 68 ? 13.800 15.177 -49.636 1.00 68.81 68 ALA A C 1
ATOM 516 O O . ALA A 1 68 ? 14.737 15.595 -50.315 1.00 68.81 68 ALA A O 1
ATOM 517 N N . ALA A 1 69 ? 13.967 14.748 -48.380 1.00 65.50 69 ALA A N 1
ATOM 518 C CA . ALA A 1 69 ? 15.258 14.734 -47.693 1.00 65.50 69 ALA A CA 1
ATOM 519 C C . ALA A 1 69 ? 16.326 13.900 -48.423 1.00 65.50 69 ALA A C 1
ATOM 521 O O . ALA A 1 69 ? 17.484 14.301 -48.461 1.00 65.50 69 ALA A O 1
ATOM 522 N N . LEU A 1 70 ? 15.939 12.763 -49.012 1.00 66.12 70 LEU A N 1
ATOM 523 C CA . LEU A 1 70 ? 16.821 11.900 -49.808 1.00 66.12 70 LEU A CA 1
ATOM 524 C C . LEU A 1 70 ? 17.249 12.542 -51.138 1.00 66.12 70 LEU A C 1
ATOM 526 O O . LEU A 1 70 ? 18.346 12.268 -51.618 1.00 66.12 70 LEU A O 1
ATOM 530 N N . LYS A 1 71 ? 16.409 13.398 -51.736 1.00 68.25 71 LYS A N 1
ATOM 531 C CA . LYS A 1 71 ? 16.716 14.092 -53.001 1.00 68.25 71 LYS A CA 1
ATOM 532 C C . LYS A 1 71 ? 17.638 15.300 -52.830 1.00 68.25 71 LYS A C 1
ATOM 534 O O . LYS A 1 71 ? 18.421 15.575 -53.730 1.00 68.25 71 LYS A O 1
ATOM 539 N N . GLU A 1 72 ? 17.555 16.008 -51.705 1.00 64.19 72 GLU A N 1
ATOM 540 C CA . GLU A 1 72 ? 18.392 17.187 -51.404 1.00 64.19 72 GLU A CA 1
ATOM 541 C C . GLU A 1 72 ? 19.744 16.836 -50.746 1.00 64.19 72 GLU A C 1
ATOM 543 O O . GLU A 1 72 ? 20.525 17.716 -50.377 1.00 64.19 72 GLU A O 1
ATOM 548 N N . ALA A 1 73 ? 20.044 15.545 -50.588 1.00 59.38 73 ALA A N 1
ATOM 549 C CA . ALA A 1 73 ? 21.213 15.054 -49.869 1.00 59.38 73 ALA A CA 1
ATOM 550 C C . ALA A 1 73 ? 22.519 15.178 -50.693 1.00 59.38 73 ALA A C 1
ATOM 552 O O . ALA A 1 73 ? 22.958 14.224 -51.334 1.00 59.38 73 ALA A O 1
ATOM 553 N N . ASN A 1 74 ? 23.175 16.344 -50.654 1.00 59.66 74 ASN A N 1
ATOM 554 C CA . ASN A 1 74 ? 24.553 16.512 -51.141 1.00 59.66 74 ASN A CA 1
ATOM 555 C C . ASN A 1 74 ? 25.581 15.800 -50.228 1.00 59.66 74 ASN A C 1
ATOM 557 O O . ASN A 1 74 ? 25.362 15.596 -49.035 1.00 59.66 74 ASN A O 1
ATOM 561 N N . VAL A 1 75 ? 26.741 15.428 -50.787 1.00 57.25 75 VAL A N 1
ATOM 562 C CA . VAL A 1 75 ? 27.800 14.654 -50.096 1.00 57.25 75 VAL A CA 1
ATOM 563 C C . VAL A 1 75 ? 28.356 15.376 -48.852 1.00 57.25 75 VAL A C 1
ATOM 565 O O . VAL A 1 75 ? 28.612 14.726 -47.842 1.00 57.25 75 VAL A O 1
ATOM 568 N N . GLU A 1 76 ? 28.478 16.708 -48.877 1.00 56.62 76 GLU A N 1
ATOM 569 C CA . GLU A 1 76 ? 28.960 17.508 -47.732 1.00 56.62 76 GLU A CA 1
ATOM 570 C C . GLU A 1 76 ? 27.925 17.644 -46.604 1.00 56.62 76 GLU A C 1
ATOM 572 O O . GLU A 1 76 ? 28.274 17.541 -45.428 1.00 56.62 76 GLU A O 1
ATOM 577 N N . THR A 1 77 ? 26.640 17.816 -46.936 1.00 57.44 77 THR A N 1
ATOM 578 C CA . THR A 1 77 ? 25.554 17.860 -45.944 1.00 57.44 77 THR A CA 1
ATOM 579 C C . THR A 1 77 ? 25.335 16.497 -45.291 1.00 57.44 77 THR A C 1
ATOM 581 O O . THR A 1 77 ? 25.054 16.439 -44.096 1.00 57.44 77 THR A O 1
ATOM 584 N N . ASN A 1 78 ? 25.540 15.399 -46.025 1.00 58.66 78 ASN A N 1
ATOM 585 C CA . ASN A 1 78 ? 25.486 14.041 -45.476 1.00 58.66 78 ASN A CA 1
ATOM 586 C C . ASN A 1 78 ? 26.576 13.767 -44.427 1.00 58.66 78 ASN A C 1
ATOM 588 O O . ASN A 1 78 ? 26.282 13.113 -43.429 1.00 58.66 78 ASN A O 1
ATOM 592 N N . LEU A 1 79 ? 27.793 14.296 -44.607 1.00 51.50 79 LEU A N 1
ATOM 593 C CA . LEU A 1 79 ? 28.909 14.093 -43.671 1.00 51.50 79 LEU A CA 1
ATOM 594 C C . LEU A 1 79 ? 28.687 14.825 -42.331 1.00 51.50 79 LEU A C 1
ATOM 596 O O . LEU A 1 79 ? 28.932 14.281 -41.259 1.00 51.50 79 LEU A O 1
ATOM 600 N N . ALA A 1 80 ? 28.156 16.052 -42.378 1.00 50.91 80 ALA A N 1
ATOM 601 C CA . ALA A 1 80 ? 27.816 16.813 -41.171 1.00 50.91 80 ALA A CA 1
ATOM 602 C C . ALA A 1 80 ? 26.609 16.218 -40.415 1.00 50.91 80 ALA A C 1
ATOM 604 O O . ALA A 1 80 ? 26.511 16.328 -39.190 1.00 50.91 80 ALA A O 1
ATOM 605 N N . LEU A 1 81 ? 25.688 15.569 -41.139 1.00 55.44 81 LEU A N 1
ATOM 606 C CA . LEU A 1 81 ? 24.515 14.901 -40.571 1.00 55.44 81 LEU A CA 1
ATOM 607 C C . LEU A 1 81 ? 24.843 13.541 -39.940 1.00 55.44 81 LEU A C 1
ATOM 609 O O . LEU A 1 81 ? 24.223 13.197 -38.929 1.00 55.44 81 LEU A O 1
ATOM 613 N N . SER A 1 82 ? 25.801 12.792 -40.500 1.00 55.56 82 SER A N 1
ATOM 614 C CA . SER A 1 82 ? 26.221 11.483 -39.980 1.00 55.56 82 SER A CA 1
ATOM 615 C C . SER A 1 82 ? 26.983 11.573 -38.659 1.00 55.56 82 SER A C 1
ATOM 617 O O . SER A 1 82 ? 26.852 10.673 -37.831 1.00 55.56 82 SER A O 1
ATOM 619 N N . ASP A 1 83 ? 27.731 12.658 -38.438 1.00 51.59 83 ASP A N 1
ATOM 620 C CA . ASP A 1 83 ? 28.654 12.754 -37.300 1.00 51.59 83 ASP A CA 1
ATOM 621 C C . ASP A 1 83 ? 28.037 13.359 -36.025 1.00 51.59 83 ASP A C 1
ATOM 623 O O . ASP A 1 83 ? 28.545 13.107 -34.933 1.00 51.59 83 ASP A O 1
ATOM 627 N N . VAL A 1 84 ? 26.951 14.147 -36.115 1.00 54.91 84 VAL A N 1
ATOM 628 C CA . VAL A 1 84 ? 26.511 14.986 -34.971 1.00 54.91 84 VAL A CA 1
ATOM 629 C C . VAL A 1 84 ? 25.027 14.856 -34.588 1.00 54.91 84 VAL A C 1
ATOM 631 O O . VAL A 1 84 ? 24.685 15.067 -33.422 1.00 54.91 84 VAL A O 1
ATOM 634 N N . ALA A 1 85 ? 24.115 14.519 -35.509 1.00 57.59 85 ALA A N 1
ATOM 635 C CA . ALA A 1 85 ? 22.681 14.767 -35.277 1.00 57.59 85 ALA A CA 1
ATOM 636 C C . ALA A 1 85 ? 21.749 13.553 -35.386 1.00 57.59 85 ALA A C 1
ATOM 638 O O . ALA A 1 85 ? 20.642 13.611 -34.846 1.00 57.59 85 ALA A O 1
ATOM 639 N N . VAL A 1 86 ? 22.160 12.473 -36.052 1.00 69.19 86 VAL A N 1
ATOM 640 C CA . VAL A 1 86 ? 21.287 11.324 -36.322 1.00 69.19 86 VAL A CA 1
ATOM 641 C C . VAL A 1 86 ? 21.931 10.053 -35.775 1.00 69.19 86 VAL A C 1
ATOM 643 O O . VAL A 1 86 ? 23.032 9.700 -36.196 1.00 69.19 86 VAL A O 1
ATOM 646 N N . PRO A 1 87 ? 21.286 9.340 -34.836 1.00 73.06 87 PRO A N 1
ATOM 647 C CA . PRO A 1 87 ? 21.828 8.080 -34.372 1.00 73.06 87 PRO A CA 1
ATOM 648 C C . PRO A 1 87 ? 21.758 7.063 -35.520 1.00 73.06 87 PRO A C 1
ATOM 650 O O . PRO A 1 87 ? 20.705 6.839 -36.117 1.00 73.06 87 PRO A O 1
ATOM 653 N N . THR A 1 88 ? 22.908 6.484 -35.863 1.00 79.25 88 THR A N 1
ATOM 654 C CA . THR A 1 88 ? 23.013 5.461 -36.903 1.00 79.25 88 THR A CA 1
ATOM 655 C C . THR A 1 88 ? 22.354 4.166 -36.438 1.00 79.25 88 THR A C 1
ATOM 657 O O . THR A 1 88 ? 22.200 3.927 -35.236 1.00 79.25 88 THR A O 1
ATOM 660 N N . GLN A 1 89 ? 22.030 3.280 -37.382 1.00 80.19 89 GLN A N 1
ATOM 661 C CA . GLN A 1 89 ? 21.558 1.934 -37.053 1.00 80.19 89 GLN A CA 1
ATOM 662 C C . GLN A 1 89 ? 22.527 1.218 -36.095 1.00 80.19 89 GLN A C 1
ATOM 664 O O . GLN A 1 89 ? 22.093 0.624 -35.114 1.00 80.19 89 GLN A O 1
ATOM 669 N N . MET A 1 90 ? 23.841 1.363 -36.302 1.00 80.25 90 MET A N 1
ATOM 670 C CA . MET A 1 90 ? 24.860 0.788 -35.419 1.00 80.25 90 MET A CA 1
ATOM 671 C C . MET A 1 90 ? 24.788 1.346 -33.988 1.00 80.25 90 MET A C 1
ATOM 673 O O . MET A 1 90 ? 24.962 0.590 -33.033 1.00 80.25 90 MET A O 1
ATOM 677 N N . HIS A 1 91 ? 24.495 2.640 -33.812 1.00 83.38 91 HIS A N 1
ATOM 678 C CA . HIS A 1 91 ? 24.304 3.234 -32.484 1.00 83.38 91 HIS A CA 1
ATOM 679 C C . HIS A 1 91 ? 23.059 2.682 -31.779 1.00 83.38 91 HIS A C 1
ATOM 681 O O . HIS A 1 91 ? 23.130 2.367 -30.589 1.00 83.38 91 HIS A O 1
ATOM 687 N N . LEU A 1 92 ? 21.943 2.521 -32.499 1.00 83.38 92 LEU A N 1
ATOM 688 C CA . LEU A 1 92 ? 20.717 1.935 -31.944 1.00 83.38 92 LEU A CA 1
ATOM 689 C C . LEU A 1 92 ? 20.931 0.472 -31.570 1.00 83.38 92 LEU A C 1
ATOM 691 O O . LEU A 1 92 ? 20.585 0.055 -30.470 1.00 83.38 92 LEU A O 1
ATOM 695 N N . GLU A 1 93 ? 21.557 -0.301 -32.449 1.00 85.06 93 GLU A N 1
ATOM 696 C CA . GLU A 1 93 ? 21.859 -1.702 -32.183 1.00 85.06 93 GLU A CA 1
ATOM 697 C C . GLU A 1 93 ? 22.796 -1.871 -30.986 1.00 85.06 93 GLU A C 1
ATOM 699 O O . GLU A 1 93 ? 22.546 -2.716 -30.125 1.00 85.06 93 GLU A O 1
ATOM 704 N N . ALA A 1 94 ? 23.839 -1.044 -30.882 1.00 87.00 94 ALA A N 1
ATOM 705 C CA . ALA A 1 94 ? 24.734 -1.044 -29.731 1.00 87.00 94 ALA A CA 1
ATOM 706 C C . ALA A 1 94 ? 23.998 -0.673 -28.433 1.00 87.00 94 ALA A C 1
ATOM 708 O O . ALA A 1 94 ? 24.235 -1.298 -27.397 1.00 87.00 94 ALA A O 1
ATOM 709 N N . PHE A 1 95 ? 23.087 0.304 -28.484 1.00 86.75 95 PHE A N 1
ATOM 710 C CA . PHE A 1 95 ? 22.253 0.695 -27.349 1.00 86.75 95 PHE A CA 1
ATOM 711 C C . PHE A 1 95 ? 21.347 -0.453 -26.893 1.00 86.75 95 PHE A C 1
ATOM 713 O O . PHE A 1 95 ? 21.377 -0.819 -25.719 1.00 86.75 95 PHE A O 1
ATOM 720 N N . ILE A 1 96 ? 20.613 -1.078 -27.816 1.00 85.81 96 ILE A N 1
ATOM 721 C CA . ILE A 1 96 ? 19.719 -2.199 -27.506 1.00 85.81 96 ILE A CA 1
ATOM 722 C C . ILE A 1 96 ? 20.497 -3.388 -26.950 1.00 85.81 96 ILE A C 1
ATOM 724 O O . ILE A 1 96 ? 20.110 -3.941 -25.922 1.00 85.81 96 ILE A O 1
ATOM 728 N N . ASN A 1 97 ? 21.646 -3.720 -27.541 1.00 87.50 97 ASN A N 1
ATOM 729 C CA . ASN A 1 97 ? 22.512 -4.779 -27.025 1.00 87.50 97 ASN A CA 1
ATOM 730 C C . ASN A 1 97 ? 23.009 -4.457 -25.602 1.00 87.50 97 ASN A C 1
ATOM 732 O O . ASN A 1 97 ? 23.051 -5.335 -24.742 1.00 87.50 97 ASN A O 1
ATOM 736 N N . ARG A 1 98 ? 23.348 -3.193 -25.311 1.00 89.06 98 ARG A N 1
ATOM 737 C CA . ARG A 1 98 ? 23.760 -2.745 -23.968 1.00 89.06 98 ARG A CA 1
ATOM 738 C C . ARG A 1 98 ? 22.619 -2.857 -22.954 1.00 89.06 98 ARG A C 1
ATOM 740 O O . ARG A 1 98 ? 22.864 -3.282 -21.825 1.00 89.06 98 ARG A O 1
ATOM 747 N N . CYS A 1 99 ? 21.404 -2.472 -23.341 1.00 86.44 99 CYS A N 1
ATOM 748 C CA . CYS A 1 99 ? 20.199 -2.603 -22.523 1.00 86.44 99 CYS A CA 1
ATOM 749 C C . CYS A 1 99 ? 19.908 -4.072 -22.213 1.00 86.44 99 CYS A C 1
ATOM 751 O O . CYS A 1 99 ? 19.697 -4.412 -21.052 1.00 86.44 99 CYS A O 1
ATOM 753 N N . ALA A 1 100 ? 19.995 -4.943 -23.219 1.00 85.06 100 ALA A N 1
ATOM 754 C CA . ALA A 1 100 ? 19.776 -6.376 -23.070 1.00 85.06 100 ALA A CA 1
ATOM 755 C C . ALA A 1 100 ? 20.789 -6.989 -22.092 1.00 85.06 100 ALA A C 1
ATOM 757 O O . ALA A 1 100 ? 20.403 -7.601 -21.097 1.00 85.06 100 ALA A O 1
ATOM 758 N N . LEU A 1 101 ? 22.083 -6.710 -22.287 1.00 88.38 101 LEU A N 1
ATOM 759 C CA . LEU A 1 101 ? 23.148 -7.165 -21.386 1.00 88.38 101 LEU A CA 1
ATOM 760 C C . LEU A 1 101 ? 22.944 -6.698 -19.941 1.00 88.38 101 LEU A C 1
ATOM 762 O O . LEU A 1 101 ? 23.142 -7.476 -19.012 1.00 88.38 101 LEU A O 1
ATOM 766 N N . LYS A 1 102 ? 22.549 -5.435 -19.736 1.00 89.12 102 LYS A N 1
ATOM 767 C CA . LYS A 1 102 ? 22.252 -4.917 -18.394 1.00 89.12 102 LYS A CA 1
ATOM 768 C C . LYS A 1 102 ? 21.029 -5.578 -17.776 1.00 89.12 102 LYS A C 1
ATOM 770 O O . LYS A 1 102 ? 21.049 -5.838 -16.581 1.00 89.12 102 LYS A O 1
ATOM 775 N N . TYR A 1 103 ? 19.990 -5.824 -18.568 1.00 86.00 103 TYR A N 1
ATOM 776 C CA . TYR A 1 103 ? 18.767 -6.457 -18.098 1.00 86.00 103 TYR A CA 1
ATOM 777 C C . TYR A 1 103 ? 19.041 -7.885 -17.624 1.00 86.00 103 TYR A C 1
ATOM 779 O O . TYR A 1 103 ? 18.764 -8.201 -16.471 1.00 86.00 103 TYR A O 1
ATOM 787 N N . VAL A 1 104 ? 19.696 -8.700 -18.456 1.00 84.56 104 VAL A N 1
ATOM 788 C CA . VAL A 1 104 ? 20.091 -10.066 -18.078 1.00 84.56 104 VAL A CA 1
ATOM 789 C C . VAL A 1 104 ? 21.080 -10.068 -16.913 1.00 84.56 104 VAL A C 1
ATOM 791 O O . VAL A 1 104 ? 20.961 -10.891 -16.014 1.00 84.56 104 VAL A O 1
ATOM 794 N N . GLY A 1 105 ? 22.012 -9.114 -16.862 1.00 86.38 105 GLY A N 1
ATOM 795 C CA . GLY A 1 105 ? 22.940 -8.978 -15.735 1.00 86.38 105 GLY A CA 1
ATOM 796 C C . GLY A 1 105 ? 22.304 -8.499 -14.423 1.00 86.38 105 GLY A C 1
ATOM 797 O O . GLY A 1 105 ? 22.909 -8.671 -13.370 1.00 86.38 105 GLY A O 1
ATOM 798 N N . ALA A 1 106 ? 21.117 -7.889 -14.468 1.00 88.19 106 ALA A N 1
ATOM 799 C CA . ALA A 1 106 ? 20.375 -7.432 -13.291 1.00 88.19 106 ALA A CA 1
ATOM 800 C C . ALA A 1 106 ? 19.355 -8.466 -12.787 1.00 88.19 106 ALA A C 1
ATOM 802 O O . ALA A 1 106 ? 18.719 -8.248 -11.755 1.00 88.19 106 ALA A O 1
ATOM 803 N N . MET A 1 107 ? 19.171 -9.569 -13.515 1.00 83.88 107 MET A N 1
ATOM 804 C CA . MET A 1 107 ? 18.296 -10.656 -13.097 1.00 83.88 107 MET A CA 1
ATOM 805 C C . MET A 1 107 ? 18.873 -11.378 -11.884 1.00 83.88 107 MET A C 1
ATOM 807 O O . MET A 1 107 ? 20.080 -11.595 -11.777 1.00 83.88 107 MET A O 1
ATOM 811 N N . GLN A 1 108 ? 17.984 -11.775 -10.976 1.00 85.69 108 GLN A N 1
ATOM 812 C CA . GLN A 1 108 ? 18.388 -12.487 -9.775 1.00 85.69 108 GLN A CA 1
ATOM 813 C C . GLN A 1 108 ? 18.843 -13.904 -10.113 1.00 85.69 108 GLN A C 1
ATOM 815 O O . GLN A 1 108 ? 18.161 -14.633 -10.837 1.00 85.69 108 GLN A O 1
ATOM 820 N N . MET A 1 109 ? 19.976 -14.315 -9.548 1.00 85.88 109 MET A N 1
ATOM 821 C CA . MET A 1 109 ? 20.504 -15.652 -9.780 1.00 85.88 109 MET A CA 1
ATOM 822 C C . MET A 1 109 ? 19.656 -16.716 -9.060 1.00 85.88 109 MET A C 1
ATOM 824 O O . MET A 1 109 ? 19.352 -16.573 -7.868 1.00 85.88 109 MET A O 1
ATOM 828 N N . PRO A 1 110 ? 19.294 -17.821 -9.739 1.00 85.06 110 PRO A N 1
ATOM 829 C CA . PRO A 1 110 ? 18.635 -18.947 -9.092 1.00 85.06 110 PRO A CA 1
ATOM 830 C C . PRO A 1 110 ? 19.481 -19.520 -7.949 1.00 85.06 110 PRO A C 1
ATOM 832 O O . PRO A 1 110 ? 20.689 -19.702 -8.083 1.00 85.06 110 PRO A O 1
ATOM 835 N N . GLY A 1 111 ? 18.835 -19.846 -6.829 1.00 89.00 111 GLY A N 1
ATOM 836 C CA . GLY A 1 111 ? 19.498 -20.429 -5.656 1.00 89.00 111 GLY A CA 1
ATOM 837 C C . GLY A 1 111 ? 20.103 -19.415 -4.681 1.00 89.00 111 GLY A C 1
ATOM 838 O O . GLY A 1 111 ? 20.604 -19.816 -3.632 1.00 89.00 111 GLY A O 1
ATOM 839 N N . GLU A 1 112 ? 20.027 -18.115 -4.969 1.00 91.00 112 GLU A N 1
ATOM 840 C CA . GLU A 1 112 ? 20.457 -17.082 -4.030 1.00 91.00 112 GLU A CA 1
ATOM 841 C C . GLU A 1 112 ? 19.514 -16.982 -2.817 1.00 91.00 112 GLU A C 1
ATOM 843 O O . GLU A 1 112 ? 18.292 -17.113 -2.930 1.00 91.00 112 GLU A O 1
ATOM 848 N N . ALA A 1 113 ? 20.077 -16.726 -1.633 1.00 94.19 113 ALA A N 1
ATOM 849 C CA . ALA A 1 113 ? 19.343 -16.656 -0.370 1.00 94.19 113 ALA A CA 1
ATOM 850 C C . ALA A 1 113 ? 18.579 -15.326 -0.200 1.00 94.19 113 ALA A C 1
ATOM 852 O O . ALA A 1 113 ? 18.781 -14.593 0.773 1.00 94.19 113 ALA A O 1
ATOM 853 N N . VAL A 1 114 ? 17.661 -15.031 -1.126 1.00 94.50 114 VAL A N 1
ATOM 854 C CA . VAL A 1 114 ? 16.871 -13.784 -1.169 1.00 94.50 114 VAL A CA 1
ATOM 855 C C . VAL A 1 114 ? 16.126 -13.496 0.134 1.00 94.50 114 VAL A C 1
ATOM 857 O O . VAL A 1 114 ? 16.010 -12.342 0.533 1.00 94.50 114 VAL A O 1
ATOM 860 N N . GLY A 1 115 ? 15.672 -14.535 0.844 1.00 95.12 115 GLY A N 1
ATOM 861 C CA . GLY A 1 115 ? 14.979 -14.381 2.125 1.00 95.12 115 GLY A CA 1
ATOM 862 C C . GLY A 1 115 ? 15.876 -13.836 3.240 1.00 95.12 115 GLY A C 1
ATOM 863 O O . GLY A 1 115 ? 15.434 -12.997 4.020 1.00 95.12 115 GLY A O 1
ATOM 864 N N . ALA A 1 116 ? 17.141 -14.267 3.297 1.00 94.94 116 ALA A N 1
ATOM 865 C CA . ALA A 1 116 ? 18.091 -13.790 4.301 1.00 94.94 116 ALA A CA 1
ATOM 866 C C . ALA A 1 116 ? 18.486 -12.331 4.039 1.00 94.94 116 ALA A C 1
ATOM 868 O O . ALA A 1 116 ? 18.469 -11.514 4.961 1.00 94.94 116 ALA A O 1
ATOM 869 N N . VAL A 1 117 ? 18.757 -11.996 2.772 1.00 94.62 117 VAL A N 1
ATOM 870 C CA . VAL A 1 117 ? 19.053 -10.620 2.348 1.00 94.62 117 VAL A CA 1
ATOM 871 C C . VAL A 1 117 ? 17.862 -9.711 2.649 1.00 94.62 117 VAL A C 1
ATOM 873 O O . VAL A 1 117 ? 18.027 -8.706 3.333 1.00 94.62 117 VAL A O 1
ATOM 876 N N . ALA A 1 118 ? 16.646 -10.101 2.249 1.00 93.12 118 ALA A N 1
ATOM 877 C CA . ALA A 1 118 ? 15.433 -9.326 2.507 1.00 93.12 118 ALA A CA 1
ATOM 878 C C . ALA A 1 118 ? 15.176 -9.110 4.008 1.00 93.12 118 ALA A C 1
ATOM 880 O O . ALA A 1 118 ? 14.832 -8.001 4.423 1.00 93.12 118 ALA A O 1
ATOM 881 N N . ALA A 1 119 ? 15.375 -10.143 4.836 1.00 91.25 119 ALA A N 1
ATOM 882 C CA . ALA A 1 119 ? 15.214 -10.033 6.282 1.00 91.25 119 ALA A CA 1
ATOM 883 C C . ALA A 1 119 ? 16.187 -9.008 6.885 1.00 91.25 119 ALA A C 1
ATOM 885 O O . ALA A 1 119 ? 15.767 -8.151 7.665 1.00 91.25 119 ALA A O 1
ATOM 886 N N . GLN A 1 120 ? 17.464 -9.049 6.492 1.00 92.56 120 GLN A N 1
ATOM 887 C CA . GLN A 1 120 ? 18.463 -8.087 6.958 1.00 92.56 120 GLN A CA 1
ATOM 888 C C . GLN A 1 120 ? 18.169 -6.669 6.453 1.00 92.56 120 GLN A C 1
ATOM 890 O O . GLN A 1 120 ? 18.200 -5.726 7.245 1.00 92.56 120 GLN A O 1
ATOM 895 N N . SER A 1 121 ? 17.819 -6.519 5.171 1.00 93.31 121 SER A N 1
ATOM 896 C CA . SER A 1 121 ? 17.517 -5.222 4.553 1.00 93.31 121 SER A CA 1
ATOM 897 C C . SER A 1 121 ? 16.347 -4.494 5.216 1.00 93.31 121 SER A C 1
ATOM 899 O O . SER A 1 121 ? 16.315 -3.268 5.197 1.00 93.31 121 SER A O 1
ATOM 901 N N . ILE A 1 122 ? 15.397 -5.217 5.818 1.00 88.75 122 ILE A N 1
ATOM 902 C CA . ILE A 1 122 ? 14.300 -4.619 6.595 1.00 88.75 122 ILE A CA 1
ATOM 903 C C . ILE A 1 122 ? 14.716 -4.389 8.056 1.00 88.75 122 ILE A C 1
ATOM 905 O O . ILE A 1 122 ? 14.388 -3.355 8.642 1.00 88.75 122 ILE A O 1
ATOM 909 N N . ALA A 1 123 ? 15.424 -5.346 8.661 1.00 85.94 123 ALA A N 1
ATOM 910 C CA . ALA A 1 123 ? 15.750 -5.316 10.084 1.00 85.94 123 ALA A CA 1
ATOM 911 C C . ALA A 1 123 ? 16.787 -4.242 10.448 1.00 85.94 123 ALA A C 1
ATOM 913 O O . ALA A 1 123 ? 16.630 -3.560 11.462 1.00 85.94 123 ALA A O 1
ATOM 914 N N . GLU A 1 124 ? 17.829 -4.062 9.635 1.00 84.88 124 GLU A N 1
ATOM 915 C CA . GLU A 1 124 ? 18.916 -3.123 9.930 1.00 84.88 124 GLU A CA 1
ATOM 916 C C . GLU A 1 124 ? 18.426 -1.660 9.968 1.00 84.88 124 GLU A C 1
ATOM 918 O O . GLU A 1 124 ? 18.622 -1.004 10.999 1.00 84.88 124 GLU A O 1
ATOM 923 N N . PRO A 1 125 ? 17.674 -1.153 8.966 1.00 83.19 125 PRO A N 1
ATOM 924 C CA . PRO A 1 125 ? 17.083 0.181 9.044 1.00 83.19 125 PRO A CA 1
ATOM 925 C C . PRO A 1 125 ? 16.074 0.320 10.183 1.00 83.19 125 PRO A C 1
ATOM 927 O O . PRO A 1 125 ? 16.006 1.379 10.802 1.00 83.19 125 PRO A O 1
ATOM 930 N N . ALA A 1 126 ? 15.319 -0.737 10.512 1.00 75.62 126 ALA A N 1
ATOM 931 C CA . ALA A 1 126 ? 14.362 -0.685 11.615 1.00 75.62 126 ALA A CA 1
ATOM 932 C C . ALA A 1 126 ? 15.059 -0.344 12.942 1.00 75.62 126 ALA A C 1
ATOM 934 O O . ALA A 1 126 ? 14.552 0.478 13.699 1.00 75.62 126 ALA A O 1
ATOM 935 N N . THR A 1 127 ? 16.259 -0.867 13.204 1.00 70.31 127 THR A N 1
ATOM 936 C CA . THR A 1 127 ? 17.018 -0.490 14.414 1.00 70.31 127 THR A CA 1
ATOM 937 C C . THR A 1 127 ? 17.452 0.982 14.423 1.00 70.31 127 THR A C 1
ATOM 939 O O . THR A 1 127 ? 17.491 1.610 15.483 1.00 70.31 127 THR A O 1
ATOM 942 N N . GLN A 1 128 ? 17.700 1.564 13.246 1.00 75.88 128 GLN A N 1
ATOM 943 C CA . GLN A 1 128 ? 18.031 2.983 13.080 1.00 75.88 128 GLN A CA 1
ATOM 944 C C . GLN A 1 128 ? 16.797 3.895 13.141 1.00 75.88 128 GLN A C 1
ATOM 946 O O . GLN A 1 128 ? 16.927 5.094 13.385 1.00 75.88 128 GLN A O 1
ATOM 951 N N . MET A 1 129 ? 15.584 3.347 13.007 1.00 66.12 129 MET A N 1
ATOM 952 C CA . MET A 1 129 ? 14.322 4.055 13.249 1.00 66.12 129 MET A CA 1
ATOM 953 C C . MET A 1 129 ? 14.060 4.222 14.757 1.00 66.12 129 MET A C 1
ATOM 955 O O . MET A 1 129 ? 12.992 3.889 15.277 1.00 66.12 129 MET A O 1
ATOM 959 N N . THR A 1 130 ? 15.035 4.759 15.488 1.00 53.72 130 THR A N 1
ATOM 960 C CA . THR A 1 130 ? 14.908 5.114 16.903 1.00 53.72 130 THR A CA 1
ATOM 961 C C . THR A 1 130 ? 14.088 6.401 17.037 1.00 53.72 130 THR A C 1
ATOM 963 O O . THR A 1 130 ? 14.604 7.510 17.099 1.00 53.72 130 THR A O 1
ATOM 966 N N . LEU A 1 131 ? 12.761 6.234 17.052 1.00 56.91 131 LEU A N 1
ATOM 967 C CA . LEU A 1 131 ? 11.775 7.141 17.662 1.00 56.91 131 LEU A CA 1
ATOM 968 C C . LEU A 1 131 ? 11.819 8.636 17.271 1.00 56.91 131 LEU A C 1
ATOM 970 O O . LEU A 1 131 ? 11.335 9.477 18.024 1.00 56.91 131 LEU A O 1
ATOM 974 N N . LYS A 1 132 ? 12.280 9.015 16.075 1.00 49.50 132 LYS A N 1
ATOM 975 C CA . LYS A 1 132 ? 11.968 10.349 15.522 1.00 49.50 132 LYS A CA 1
ATOM 976 C C . LYS A 1 132 ? 10.620 10.344 14.808 1.00 49.50 132 LYS A C 1
ATOM 978 O O . LYS A 1 132 ? 10.585 10.502 13.601 1.00 49.50 132 LYS A O 1
ATOM 983 N N . THR A 1 133 ? 9.509 10.123 15.512 1.00 49.62 133 THR A N 1
ATOM 984 C CA . THR A 1 133 ? 8.185 10.172 14.860 1.00 49.62 133 THR A CA 1
ATOM 985 C C . THR A 1 133 ? 7.061 10.677 15.773 1.00 49.62 133 THR A C 1
ATOM 987 O O . THR A 1 133 ? 6.023 10.045 15.923 1.00 49.62 133 THR A O 1
ATOM 990 N N . PHE A 1 134 ? 7.201 11.900 16.294 1.00 48.84 134 PHE A N 1
ATOM 991 C CA . PHE A 1 134 ? 6.021 12.769 16.411 1.00 48.84 134 PHE A CA 1
ATOM 992 C C . PHE A 1 134 ? 5.743 13.364 15.026 1.00 48.84 134 PHE A C 1
ATOM 994 O O . PHE A 1 134 ? 6.018 14.534 14.769 1.00 48.84 134 PHE A O 1
ATOM 1001 N N . HIS A 1 135 ? 5.285 12.535 14.089 1.00 54.41 135 HIS A N 1
ATOM 1002 C CA . HIS A 1 135 ? 4.788 13.039 12.814 1.00 54.41 135 HIS A CA 1
ATOM 1003 C C . HIS A 1 135 ? 3.273 13.098 12.895 1.00 54.41 135 HIS A C 1
ATOM 1005 O O . HIS A 1 135 ? 2.583 12.088 12.781 1.00 54.41 135 HIS A O 1
ATOM 1011 N N . PHE A 1 136 ? 2.772 14.311 13.109 1.00 53.19 136 PHE A N 1
ATOM 1012 C CA . PHE A 1 136 ? 1.378 14.631 12.858 1.00 53.19 136 PHE A CA 1
ATOM 1013 C C . PHE A 1 136 ? 1.115 14.374 11.375 1.00 53.19 136 PHE A C 1
ATOM 1015 O O . PHE A 1 136 ? 1.747 14.991 10.515 1.00 53.19 136 PHE A O 1
ATOM 1022 N N . ALA A 1 137 ? 0.213 13.447 11.066 1.00 52.03 137 ALA A N 1
ATOM 1023 C CA . ALA A 1 137 ? -0.219 13.178 9.702 1.00 52.03 137 ALA A CA 1
ATOM 1024 C C . ALA A 1 137 ? -1.089 14.343 9.198 1.00 52.03 137 ALA A C 1
ATOM 1026 O O . ALA A 1 137 ? -2.306 14.220 9.134 1.00 52.03 137 ALA A O 1
ATOM 1027 N N . GLY A 1 138 ? -0.476 15.504 8.930 1.00 54.91 138 GLY A N 1
ATOM 1028 C CA . GLY A 1 138 ? -1.071 16.686 8.284 1.00 54.91 138 GLY A CA 1
ATOM 1029 C C . GLY A 1 138 ? -2.246 17.368 9.004 1.00 54.91 138 GLY A C 1
ATOM 1030 O O . GLY A 1 138 ? -2.589 18.495 8.664 1.00 54.91 138 GLY A O 1
ATOM 1031 N N . VAL A 1 139 ? -2.841 16.729 10.011 1.00 54.34 139 VAL A N 1
ATOM 1032 C CA . VAL A 1 139 ? -3.973 17.204 10.809 1.00 54.34 139 VAL A CA 1
ATOM 1033 C C . VAL A 1 139 ? -3.552 17.105 12.272 1.00 54.34 139 VAL A C 1
ATOM 1035 O O . VAL A 1 139 ? -3.180 16.036 12.752 1.00 54.34 139 VAL A O 1
ATOM 1038 N N . ALA A 1 140 ? -3.559 18.240 12.968 1.00 48.59 140 ALA A N 1
ATOM 1039 C CA . ALA A 1 140 ? -2.872 18.483 14.240 1.00 48.59 140 ALA A CA 1
ATOM 1040 C C . ALA A 1 140 ? -3.340 17.655 15.465 1.00 48.59 140 ALA A C 1
ATOM 1042 O O . ALA A 1 140 ? -3.000 18.011 16.589 1.00 48.59 140 ALA A O 1
ATOM 1043 N N . SER A 1 141 ? -4.121 16.583 15.301 1.00 55.59 141 SER A N 1
ATOM 1044 C CA . SER A 1 141 ? -4.816 15.921 16.415 1.00 55.59 141 SER A CA 1
ATOM 1045 C C . SER A 1 141 ? -4.656 14.402 16.523 1.00 55.59 141 SER A C 1
ATOM 1047 O O . SER A 1 141 ? -5.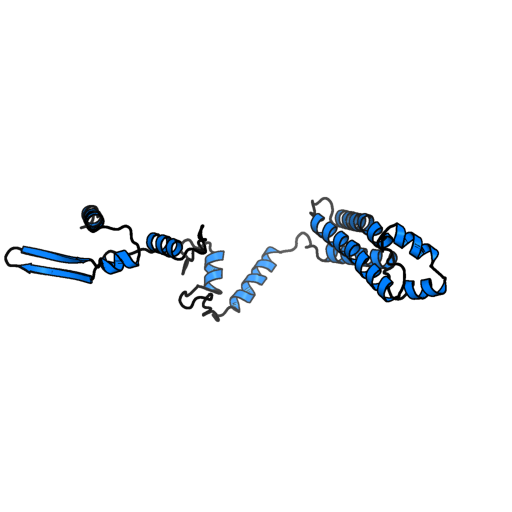137 13.839 17.504 1.00 55.59 141 SER A O 1
ATOM 1049 N N . MET A 1 142 ? -3.996 13.715 15.581 1.00 59.81 142 MET A N 1
ATOM 1050 C CA . MET A 1 142 ? -3.879 12.248 15.632 1.00 59.81 142 MET A CA 1
ATOM 1051 C C . MET A 1 142 ? -2.434 11.781 15.812 1.00 59.81 142 MET A C 1
ATOM 1053 O O . MET A 1 142 ? -1.604 11.911 14.912 1.00 59.81 142 MET A O 1
ATOM 1057 N N . ASN A 1 143 ? -2.159 11.195 16.980 1.00 61.53 143 ASN A N 1
ATOM 1058 C CA . ASN A 1 143 ? -0.936 10.439 17.229 1.00 61.53 143 ASN A CA 1
ATOM 1059 C C . ASN A 1 143 ? -1.050 9.095 16.505 1.00 61.53 143 ASN A C 1
ATOM 1061 O O . ASN A 1 143 ? -1.907 8.283 16.847 1.00 61.53 143 ASN A O 1
ATOM 1065 N N . VAL A 1 144 ? -0.199 8.866 15.506 1.00 61.84 144 VAL A N 1
ATOM 1066 C CA . VAL A 1 144 ? -0.119 7.593 14.780 1.00 61.84 144 VAL A CA 1
ATOM 1067 C C . VAL A 1 144 ? 1.111 6.840 15.265 1.00 61.84 144 VAL A C 1
ATOM 1069 O O . VAL A 1 144 ? 2.196 7.420 15.340 1.00 61.84 144 VAL A O 1
ATOM 1072 N N . THR A 1 145 ? 0.981 5.549 15.577 1.00 64.44 145 THR A N 1
ATOM 1073 C CA . THR A 1 145 ? 2.164 4.718 15.833 1.00 64.44 145 THR A CA 1
ATOM 1074 C C . THR A 1 145 ? 3.005 4.584 14.567 1.00 64.44 145 THR A C 1
ATOM 1076 O O . THR A 1 145 ? 2.543 4.040 13.562 1.00 64.44 145 THR A O 1
ATOM 1079 N N . LEU A 1 146 ? 4.251 5.047 14.624 1.00 70.94 146 LEU A N 1
ATOM 1080 C CA . LEU A 1 146 ? 5.214 4.998 13.527 1.00 70.94 146 LEU A CA 1
ATOM 1081 C C . LEU A 1 146 ? 6.521 4.327 13.976 1.00 70.94 146 LEU A C 1
ATOM 1083 O O . LEU A 1 146 ? 6.789 4.165 15.166 1.00 70.94 146 LEU A O 1
ATOM 1087 N N . GLY A 1 147 ? 7.336 3.917 13.003 1.00 77.81 147 GLY A N 1
ATOM 1088 C CA . GLY A 1 147 ? 8.639 3.296 13.241 1.00 77.81 147 GLY A CA 1
ATOM 1089 C C . GLY A 1 147 ? 8.569 1.841 13.708 1.00 77.81 147 GLY A C 1
ATOM 1090 O O . GLY A 1 147 ? 7.689 1.080 13.298 1.00 77.81 147 GLY A O 1
ATOM 1091 N N . VAL A 1 148 ? 9.518 1.453 14.567 1.00 82.25 148 VAL A N 1
ATOM 1092 C CA . VAL A 1 148 ? 9.701 0.066 15.038 1.00 82.25 148 VAL A CA 1
ATOM 1093 C C . VAL A 1 148 ? 8.442 -0.546 15.660 1.00 82.25 148 VAL A C 1
ATOM 1095 O O . VAL A 1 148 ? 8.126 -1.685 15.308 1.00 82.25 148 VAL A O 1
ATOM 1098 N N . PRO A 1 149 ? 7.678 0.155 16.528 1.00 82.94 149 PRO A N 1
ATOM 1099 C CA . PRO A 1 149 ? 6.455 -0.410 17.095 1.00 82.94 149 PRO A CA 1
ATOM 1100 C C . PRO A 1 149 ? 5.444 -0.819 16.021 1.00 82.94 149 PRO A C 1
ATOM 1102 O O . PRO A 1 149 ? 4.867 -1.901 16.104 1.00 82.94 149 PRO A O 1
ATOM 1105 N N . ARG A 1 150 ? 5.288 -0.007 14.968 1.00 84.62 150 ARG A N 1
ATOM 1106 C CA . ARG A 1 150 ? 4.345 -0.303 13.886 1.00 84.62 150 ARG A CA 1
ATOM 1107 C C . ARG A 1 150 ? 4.817 -1.457 13.003 1.00 84.62 150 ARG A C 1
ATOM 1109 O O . ARG A 1 150 ? 4.016 -2.323 12.665 1.00 84.62 150 ARG A O 1
ATOM 1116 N N . ILE A 1 151 ? 6.113 -1.512 12.683 1.00 87.19 151 ILE A N 1
ATOM 1117 C CA . ILE A 1 151 ? 6.711 -2.645 11.954 1.00 87.19 151 ILE A CA 1
ATOM 1118 C C . ILE A 1 151 ? 6.495 -3.950 12.736 1.00 87.19 151 ILE A C 1
ATOM 1120 O O . ILE A 1 151 ? 6.086 -4.958 12.159 1.00 87.19 151 ILE A O 1
ATOM 1124 N N . LYS A 1 152 ? 6.690 -3.924 14.061 1.00 86.62 152 LYS A N 1
ATOM 1125 C CA . LYS A 1 152 ? 6.454 -5.077 14.938 1.00 86.62 152 LYS A CA 1
ATOM 1126 C C . LYS A 1 152 ? 4.996 -5.544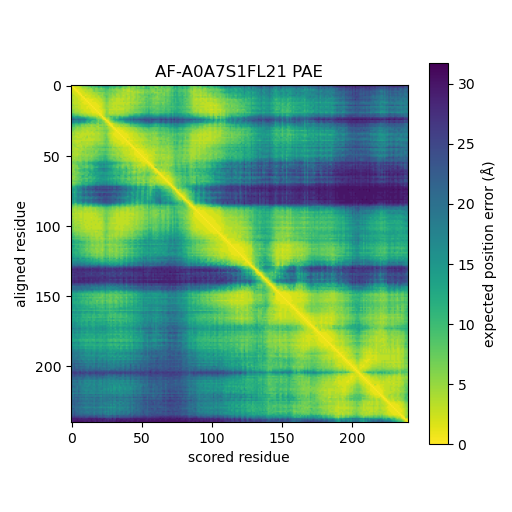 14.911 1.00 86.62 152 LYS A C 1
ATOM 1128 O O . LYS A 1 152 ? 4.762 -6.751 14.893 1.00 86.62 152 LYS A O 1
ATOM 1133 N N . GLU A 1 153 ? 4.026 -4.631 14.931 1.00 89.81 153 GLU A N 1
ATOM 1134 C CA . GLU A 1 153 ? 2.599 -4.984 14.846 1.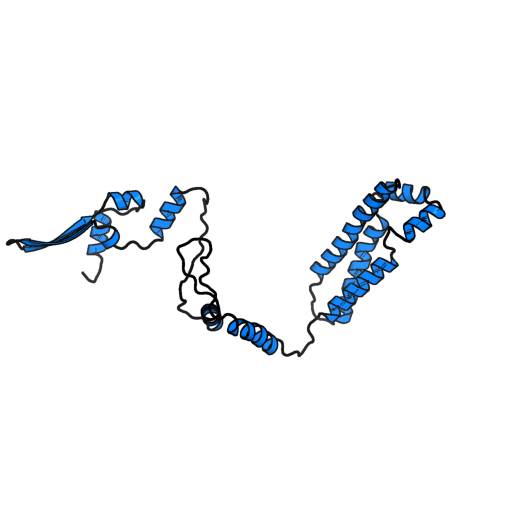00 89.81 153 GLU A CA 1
ATOM 1135 C C . GLU A 1 153 ? 2.256 -5.680 13.522 1.00 89.81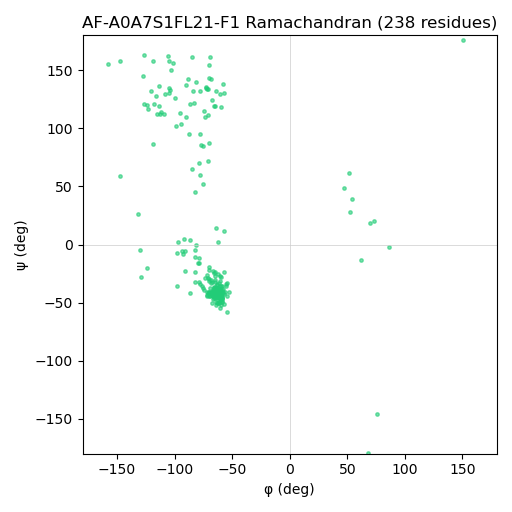 153 GLU A C 1
ATOM 1137 O O . GLU A 1 153 ? 1.547 -6.688 13.530 1.00 89.81 153 GLU A O 1
ATOM 1142 N N . ILE A 1 154 ? 2.792 -5.171 12.406 1.00 90.62 154 ILE A N 1
ATOM 1143 C CA . ILE A 1 154 ? 2.541 -5.699 11.058 1.00 90.62 154 ILE A CA 1
ATOM 1144 C C . ILE A 1 154 ? 3.156 -7.094 10.896 1.00 90.62 154 ILE A C 1
ATOM 1146 O O . ILE A 1 154 ? 2.453 -8.022 10.503 1.00 90.62 154 ILE A O 1
ATOM 1150 N N . ILE A 1 155 ? 4.437 -7.268 11.243 1.00 90.69 155 ILE A N 1
ATOM 1151 C CA . ILE A 1 155 ? 5.144 -8.553 11.079 1.00 90.69 155 ILE A CA 1
ATOM 1152 C C . ILE A 1 155 ? 4.512 -9.656 11.938 1.00 90.69 155 ILE A C 1
ATOM 1154 O O . ILE A 1 155 ? 4.394 -10.792 11.490 1.00 90.69 155 ILE A O 1
ATOM 1158 N N . ASN A 1 156 ? 4.072 -9.332 13.158 1.00 92.25 156 ASN A N 1
ATOM 1159 C CA . ASN A 1 156 ? 3.449 -10.313 14.051 1.00 92.25 156 ASN A CA 1
ATOM 1160 C C . ASN A 1 156 ? 1.966 -10.573 13.749 1.00 92.25 156 ASN A C 1
ATOM 1162 O O . ASN A 1 156 ? 1.345 -11.344 14.480 1.00 92.25 156 ASN A O 1
ATOM 1166 N N . ALA A 1 157 ? 1.385 -9.912 12.740 1.00 93.44 157 ALA A N 1
ATOM 1167 C CA . ALA A 1 157 ? -0.047 -9.969 12.445 1.00 93.44 157 ALA A CA 1
ATOM 1168 C C . ALA A 1 157 ? -0.904 -9.779 13.715 1.00 93.44 157 ALA A C 1
ATOM 1170 O O . ALA A 1 157 ? -1.796 -10.574 14.028 1.00 93.44 157 ALA A O 1
ATOM 1171 N N . ALA A 1 158 ? -0.580 -8.745 14.498 1.00 93.31 158 ALA A N 1
ATOM 1172 C CA . ALA A 1 158 ? -1.217 -8.509 15.786 1.00 93.31 158 ALA A CA 1
ATOM 1173 C C . ALA A 1 158 ? -2.732 -8.285 15.622 1.00 93.31 158 ALA A C 1
ATOM 1175 O O . ALA A 1 158 ? -3.162 -7.440 14.841 1.00 93.31 158 ALA A O 1
ATOM 1176 N N . LYS A 1 159 ? -3.550 -9.012 16.399 1.00 94.00 159 LYS A N 1
ATOM 1177 C CA . LYS A 1 159 ? -5.020 -8.853 16.384 1.00 94.00 159 LYS A CA 1
ATOM 1178 C C . LYS A 1 159 ? -5.465 -7.482 16.893 1.00 94.00 159 LYS A C 1
ATOM 1180 O O . LYS A 1 159 ? -6.413 -6.910 16.372 1.00 94.00 159 LYS A O 1
ATOM 1185 N N . ASN A 1 160 ? -4.770 -6.976 17.909 1.00 92.69 160 ASN A N 1
ATOM 1186 C CA . ASN A 1 160 ? -5.034 -5.680 18.517 1.00 92.69 160 ASN A CA 1
ATOM 1187 C C . ASN A 1 160 ? -3.857 -4.763 18.197 1.00 92.69 160 ASN A C 1
ATOM 1189 O O . ASN A 1 160 ? -2.744 -5.018 18.657 1.00 92.69 160 ASN A O 1
ATOM 1193 N N . ILE A 1 161 ? -4.111 -3.726 17.403 1.00 91.06 161 ILE A N 1
ATOM 1194 C CA . ILE A 1 161 ? -3.111 -2.725 17.029 1.00 91.06 161 ILE A CA 1
ATOM 1195 C C . ILE A 1 161 ? -3.321 -1.435 17.814 1.00 91.06 161 ILE A C 1
ATOM 1197 O O . ILE A 1 161 ? -4.449 -1.073 18.160 1.00 91.06 161 ILE A O 1
ATOM 1201 N N . SER A 1 162 ? -2.232 -0.722 18.064 1.00 85.25 162 SER A N 1
ATOM 1202 C CA . SER A 1 162 ? -2.278 0.612 18.647 1.00 85.25 162 SER A CA 1
ATOM 1203 C C . SER A 1 162 ? -2.785 1.605 17.598 1.00 85.25 162 SER A C 1
ATOM 1205 O O . SER A 1 162 ? -2.351 1.580 16.448 1.00 85.25 162 SER A O 1
ATOM 1207 N N . THR A 1 163 ? -3.694 2.505 17.979 1.00 85.50 163 THR A N 1
ATOM 1208 C CA . THR A 1 163 ? -4.195 3.594 17.110 1.00 85.50 163 THR A CA 1
ATOM 1209 C C . THR A 1 163 ? -4.700 3.127 15.725 1.00 85.50 163 THR A C 1
ATOM 1211 O O . THR A 1 163 ? -4.136 3.522 14.703 1.00 85.50 163 THR A O 1
ATOM 1214 N N . PRO A 1 164 ? -5.742 2.273 15.642 1.00 87.44 164 PRO A N 1
ATOM 1215 C CA . PRO A 1 164 ? -6.327 1.893 14.358 1.00 87.44 164 PRO A CA 1
ATOM 1216 C C . PRO A 1 164 ? -6.957 3.111 13.669 1.00 87.44 164 PRO A C 1
ATOM 1218 O O . PRO A 1 164 ? -7.731 3.845 14.279 1.00 87.44 164 PRO A O 1
ATOM 1221 N N . ILE A 1 165 ? -6.649 3.307 12.386 1.00 85.62 165 ILE A N 1
ATOM 1222 C CA . ILE A 1 165 ? -7.210 4.385 11.565 1.00 85.62 165 ILE A CA 1
ATOM 1223 C C . ILE A 1 165 ? -7.934 3.761 10.381 1.00 85.62 165 ILE A C 1
ATOM 1225 O O . ILE A 1 165 ? -7.386 2.899 9.694 1.00 85.62 165 ILE A O 1
ATOM 1229 N N . ILE A 1 166 ? -9.159 4.221 10.143 1.00 89.12 166 ILE A N 1
ATOM 1230 C CA . ILE A 1 166 ? -9.964 3.838 8.988 1.00 89.12 166 ILE A CA 1
ATOM 1231 C C . ILE A 1 166 ? -10.133 5.083 8.121 1.00 89.12 166 ILE A C 1
ATOM 1233 O O . ILE A 1 166 ? -10.684 6.090 8.564 1.00 89.12 166 ILE A O 1
ATOM 1237 N N . THR A 1 167 ? -9.646 5.021 6.885 1.00 88.81 167 THR A N 1
ATOM 1238 C CA . THR A 1 167 ? -9.853 6.081 5.897 1.00 88.81 167 THR A CA 1
ATOM 1239 C C . THR A 1 167 ? -11.125 5.779 5.115 1.00 88.81 167 THR A C 1
ATOM 1241 O O . THR A 1 167 ? -11.163 4.844 4.321 1.00 88.81 167 THR A O 1
ATOM 1244 N N . CYS A 1 168 ? -12.166 6.577 5.342 1.00 87.50 168 CYS A N 1
ATOM 1245 C CA . CYS A 1 168 ? -13.441 6.460 4.639 1.00 87.50 168 CYS A CA 1
ATOM 1246 C C . CYS A 1 168 ? -13.572 7.571 3.597 1.00 87.50 168 CYS A C 1
ATOM 1248 O O . CYS A 1 168 ? -13.393 8.748 3.914 1.00 87.50 168 CYS A O 1
ATOM 1250 N N . THR A 1 169 ? -13.928 7.214 2.367 1.00 92.00 169 THR A N 1
ATOM 1251 C CA . THR A 1 169 ? -14.290 8.183 1.330 1.00 92.00 169 THR A CA 1
ATOM 1252 C C . THR A 1 169 ? -15.781 8.501 1.405 1.00 92.00 169 THR A C 1
ATOM 1254 O O . THR A 1 169 ? -16.612 7.637 1.683 1.00 92.00 169 THR A O 1
ATOM 1257 N N . LEU A 1 170 ? -16.136 9.764 1.172 1.00 91.94 170 LEU A N 1
ATOM 1258 C CA . LEU A 1 170 ? -17.531 10.186 1.086 1.00 91.94 170 LEU A CA 1
ATOM 1259 C C . LEU A 1 170 ? -18.007 10.082 -0.364 1.00 91.94 170 LEU A C 1
ATOM 1261 O O . LEU A 1 170 ? -17.306 10.522 -1.272 1.00 91.94 170 LEU A O 1
ATOM 1265 N N . ASN A 1 171 ? -19.225 9.575 -0.576 1.00 91.44 171 ASN A N 1
ATOM 1266 C CA . ASN A 1 171 ? -19.852 9.546 -1.904 1.00 91.44 171 ASN A CA 1
ATOM 1267 C C . ASN A 1 171 ? -20.055 10.967 -2.474 1.00 91.44 171 ASN A C 1
ATOM 1269 O O . ASN A 1 171 ? -19.943 11.200 -3.671 1.00 91.44 171 ASN A O 1
ATOM 1273 N N . GLN A 1 172 ? -20.320 11.939 -1.595 1.00 93.44 172 GLN A N 1
ATOM 1274 C CA . GLN A 1 172 ? -20.426 13.357 -1.935 1.00 93.44 172 GLN A CA 1
ATOM 1275 C C . GLN A 1 172 ? -19.354 14.158 -1.178 1.00 93.44 172 GLN A C 1
ATOM 1277 O O . GLN A 1 172 ? -19.630 14.674 -0.094 1.00 93.44 172 GLN A O 1
ATOM 1282 N N . PRO A 1 173 ? -18.126 14.277 -1.717 1.00 89.19 173 PRO A N 1
ATOM 1283 C CA . PRO A 1 173 ? -16.990 14.846 -0.987 1.00 89.19 173 PRO A CA 1
ATOM 1284 C C . PRO A 1 173 ? -17.088 16.361 -0.750 1.00 89.19 173 PRO A C 1
ATOM 1286 O O . PRO A 1 173 ? -16.472 16.870 0.179 1.00 89.19 173 PRO A O 1
ATOM 1289 N N . TYR A 1 174 ? -17.873 17.085 -1.553 1.00 92.12 174 TYR A N 1
ATOM 1290 C CA . TYR A 1 174 ? -18.007 18.546 -1.455 1.00 92.12 174 TYR A CA 1
ATOM 1291 C C . TYR A 1 174 ? -19.139 19.010 -0.526 1.00 92.12 174 TYR A C 1
ATOM 1293 O O . TYR A 1 174 ? -19.300 20.206 -0.297 1.00 92.12 174 TYR A O 1
ATOM 1301 N N . SER A 1 175 ? -19.952 18.087 -0.002 1.00 92.19 175 SER A N 1
ATOM 1302 C CA . SER A 1 175 ? -21.078 18.421 0.871 1.00 92.19 175 SER A CA 1
ATOM 1303 C C . SER A 1 175 ? -20.666 18.324 2.340 1.00 92.19 175 SER A C 1
ATOM 1305 O O . SER A 1 175 ? -20.601 17.232 2.905 1.00 92.19 175 SER A O 1
ATOM 1307 N N . GLU A 1 176 ? -20.438 19.473 2.984 1.00 87.06 176 GLU A N 1
ATOM 1308 C CA . GLU A 1 176 ? -20.129 19.527 4.422 1.00 87.06 176 GLU A CA 1
ATOM 1309 C C . GLU A 1 176 ? -21.266 18.937 5.271 1.00 87.06 176 GLU A C 1
ATOM 1311 O O . GLU A 1 176 ? -21.023 18.218 6.239 1.00 87.06 176 GLU A O 1
ATOM 1316 N N . VAL A 1 177 ? -22.518 19.196 4.883 1.00 85.88 177 VAL A N 1
ATOM 1317 C CA . VAL A 1 177 ? -23.703 18.678 5.582 1.00 85.88 177 VAL A CA 1
ATOM 1318 C C . VAL A 1 177 ? -23.701 17.151 5.569 1.00 85.88 177 VAL A C 1
ATOM 1320 O O . VAL A 1 177 ? -23.856 16.523 6.614 1.00 85.88 177 VAL A O 1
ATOM 1323 N N . SER A 1 178 ? -23.436 16.545 4.410 1.00 88.56 178 SER A N 1
ATOM 1324 C CA . SER A 1 178 ? -23.350 15.086 4.291 1.00 88.56 178 SER A CA 1
ATOM 1325 C C . SER A 1 178 ? -22.198 14.520 5.121 1.00 88.56 178 SER A C 1
ATOM 1327 O O . SER A 1 178 ? -22.374 13.517 5.812 1.00 88.56 178 SER A O 1
ATOM 1329 N N . ALA A 1 179 ? -21.037 15.186 5.116 1.00 88.81 179 ALA A N 1
ATOM 1330 C CA . ALA A 1 179 ? -19.892 14.795 5.935 1.00 88.81 179 ALA A CA 1
ATOM 1331 C C . ALA A 1 179 ? -20.223 14.823 7.437 1.00 88.81 179 ALA A C 1
ATOM 1333 O O . ALA A 1 179 ? -19.871 13.895 8.164 1.00 88.81 179 ALA A O 1
ATOM 1334 N N . ARG A 1 180 ? -20.938 15.855 7.901 1.00 84.81 180 ARG A N 1
ATOM 1335 C CA . ARG A 1 180 ? -21.337 16.013 9.306 1.00 84.81 180 ARG A CA 1
ATOM 1336 C C . ARG A 1 180 ? -22.333 14.943 9.750 1.00 84.81 180 ARG A C 1
ATOM 1338 O O . ARG A 1 180 ? -22.138 14.363 10.815 1.00 84.81 180 ARG A O 1
ATOM 1345 N N . ILE A 1 181 ? -23.333 14.637 8.922 1.00 85.69 181 ILE A N 1
ATOM 1346 C CA . ILE A 1 181 ? -24.318 13.578 9.200 1.00 85.69 181 ILE A CA 1
ATOM 1347 C C . ILE A 1 181 ? -23.623 12.217 9.301 1.00 85.69 181 ILE A C 1
ATOM 1349 O O . ILE A 1 181 ? -23.838 11.474 10.257 1.00 85.69 181 ILE A O 1
ATOM 1353 N N . VAL A 1 182 ? -22.756 11.890 8.336 1.00 88.94 182 VAL A N 1
ATOM 1354 C CA . VAL A 1 182 ? -22.014 10.619 8.344 1.00 88.94 182 VAL A CA 1
ATOM 1355 C C . VAL A 1 182 ? -21.068 10.549 9.544 1.00 88.94 182 VAL A C 1
ATOM 1357 O O . VAL A 1 182 ? -21.012 9.510 10.200 1.00 88.94 182 VAL A O 1
ATOM 1360 N N . LYS A 1 183 ? -20.388 11.652 9.891 1.00 88.06 183 LYS A N 1
ATOM 1361 C CA . LYS A 1 183 ? -19.553 11.732 11.098 1.00 88.06 183 LYS A CA 1
ATOM 1362 C C . LYS A 1 183 ? -20.367 11.423 12.355 1.00 88.06 183 LYS A C 1
ATOM 1364 O O . LYS A 1 183 ? -19.971 10.541 13.107 1.00 88.06 183 LYS A O 1
ATOM 1369 N N . GLY A 1 184 ? -21.508 12.086 12.549 1.00 84.88 184 GLY A N 1
ATOM 1370 C CA . GLY A 1 184 ? -22.358 11.895 13.730 1.00 84.88 184 GLY A CA 1
ATOM 1371 C C . GLY A 1 184 ? -22.928 10.479 13.870 1.00 84.88 184 GLY A C 1
ATOM 1372 O O . GLY A 1 184 ? -23.207 10.045 14.979 1.00 84.88 184 GLY A O 1
ATOM 1373 N N . ARG A 1 185 ? -23.068 9.733 12.765 1.00 85.75 185 ARG A N 1
ATOM 1374 C CA . ARG A 1 185 ? -23.523 8.329 12.783 1.00 85.75 185 ARG A CA 1
ATOM 1375 C C . ARG A 1 185 ? -22.419 7.317 13.105 1.00 85.75 185 ARG A C 1
ATOM 1377 O O . ARG A 1 185 ? -22.735 6.203 13.512 1.00 85.75 185 ARG A O 1
ATOM 1384 N N . ILE A 1 186 ? -21.155 7.668 12.872 1.00 89.50 186 ILE A N 1
ATOM 1385 C CA . ILE A 1 186 ? -19.996 6.788 13.108 1.00 89.50 186 ILE A CA 1
ATOM 1386 C C . ILE A 1 186 ? -19.344 7.097 14.459 1.00 89.50 186 ILE A C 1
ATOM 1388 O O . ILE A 1 186 ? -18.843 6.192 15.123 1.00 89.50 186 ILE A O 1
ATOM 1392 N N . GLU A 1 187 ? -19.328 8.370 14.854 1.00 87.75 187 GLU A N 1
ATOM 1393 C CA . GLU A 1 187 ? -18.764 8.825 16.120 1.00 87.75 187 GLU A CA 1
ATOM 1394 C C . GLU A 1 187 ? -19.586 8.261 17.291 1.00 87.75 187 GLU A C 1
ATOM 1396 O O . GLU A 1 187 ? -20.784 8.532 17.390 1.00 87.75 187 GLU A O 1
ATOM 1401 N N . PRO A 1 188 ? -18.978 7.460 18.183 1.00 86.88 188 PRO A N 1
ATOM 1402 C CA . PRO A 1 188 ? -19.694 6.920 19.326 1.00 86.88 188 PRO A CA 1
ATOM 1403 C C . PRO A 1 188 ? -19.975 8.043 20.327 1.00 86.88 188 PRO A C 1
ATOM 1405 O O . PRO A 1 188 ? -19.064 8.555 20.970 1.00 86.88 188 PRO A O 1
ATOM 1408 N N . THR A 1 189 ? -21.245 8.408 20.479 1.00 85.81 189 THR A N 1
ATOM 1409 C CA . THR A 1 189 ? -21.702 9.364 21.495 1.00 85.81 189 THR A CA 1
ATOM 1410 C C . THR A 1 189 ? -22.277 8.615 22.688 1.00 85.81 189 THR A C 1
ATOM 1412 O O . THR A 1 189 ? -23.187 7.795 22.525 1.00 85.81 189 THR A O 1
ATOM 1415 N N . THR A 1 190 ? -21.781 8.893 23.890 1.00 87.81 190 THR A N 1
ATOM 1416 C CA . THR A 1 190 ? -22.334 8.307 25.115 1.00 87.81 190 THR A CA 1
ATOM 1417 C C . THR A 1 190 ? -23.519 9.127 25.626 1.00 87.81 190 THR A C 1
ATOM 1419 O O . THR A 1 190 ? -23.689 10.294 25.282 1.00 87.81 190 THR A O 1
ATOM 1422 N N . PHE A 1 191 ? -24.354 8.533 26.486 1.00 86.50 191 PHE A N 1
ATOM 1423 C CA . PHE A 1 191 ? -25.483 9.252 27.088 1.00 86.50 191 PHE A CA 1
ATOM 1424 C C . PHE A 1 191 ? -25.031 10.463 27.923 1.00 86.50 191 PHE A C 1
ATOM 1426 O O . PHE A 1 191 ? -25.725 11.477 27.958 1.00 86.50 191 PHE A O 1
ATOM 1433 N N . GLY A 1 192 ? -23.849 10.382 28.544 1.00 87.12 192 GLY A N 1
ATOM 1434 C CA . GLY A 1 192 ? -23.254 11.490 29.291 1.00 87.12 192 GLY A CA 1
ATOM 1435 C C . GLY A 1 192 ? -22.951 12.704 28.413 1.00 87.12 192 GLY A C 1
ATOM 1436 O O . GLY A 1 192 ? -23.235 13.822 28.827 1.00 87.12 192 GLY A O 1
ATOM 1437 N N . ASP A 1 193 ? -22.483 12.488 27.179 1.00 87.38 193 ASP A N 1
ATOM 1438 C CA . ASP A 1 193 ? -22.159 13.570 26.234 1.00 87.38 193 ASP A CA 1
ATOM 1439 C C . ASP A 1 193 ? -23.403 14.355 25.782 1.00 87.38 193 ASP A C 1
ATOM 1441 O O . ASP A 1 193 ? -23.306 15.504 25.353 1.00 87.38 193 ASP A O 1
ATOM 1445 N N . LEU A 1 194 ? -24.586 13.737 25.883 1.00 87.94 194 LEU A N 1
ATOM 1446 C CA . LEU A 1 194 ? -25.873 14.337 25.518 1.00 87.94 194 LEU A CA 1
ATOM 1447 C C . LEU A 1 194 ? -26.583 15.010 26.702 1.00 87.94 194 LEU A C 1
ATOM 1449 O O . LEU A 1 194 ? -27.617 15.658 26.513 1.00 87.94 194 LEU A O 1
ATOM 1453 N N . CYS A 1 195 ? -26.074 14.850 27.925 1.00 90.12 195 CYS A N 1
ATOM 1454 C CA . CYS A 1 195 ? -26.704 15.361 29.137 1.00 90.12 195 CYS A CA 1
ATOM 1455 C C . CYS A 1 195 ? -25.976 16.600 29.664 1.00 90.12 195 CYS A C 1
ATOM 1457 O O . CYS A 1 195 ? -24.761 16.611 29.816 1.00 90.12 195 CYS A O 1
ATOM 1459 N N . LEU A 1 196 ? -26.738 17.631 30.040 1.00 91.19 196 LEU A N 1
ATOM 1460 C CA . LEU A 1 196 ? -26.206 18.775 30.789 1.00 91.19 196 LEU A CA 1
ATOM 1461 C C . LEU A 1 196 ? -25.843 18.374 32.217 1.00 91.19 196 LEU A C 1
ATOM 1463 O O . LEU A 1 196 ? -24.846 18.831 32.765 1.00 91.19 196 LEU A O 1
ATOM 1467 N N . TYR A 1 197 ? -26.698 17.560 32.837 1.00 92.25 197 TYR A N 1
ATOM 1468 C CA . TYR A 1 197 ? -26.438 16.977 34.142 1.00 92.25 197 TYR A CA 1
ATOM 1469 C C . TYR A 1 197 ? -27.279 15.724 34.361 1.00 92.25 197 TYR A C 1
ATOM 1471 O O . TYR A 1 197 ? -28.383 15.573 33.827 1.00 92.25 197 TYR A O 1
ATOM 1479 N N . ILE A 1 198 ? -26.756 14.873 35.234 1.00 92.38 198 ILE A N 1
ATOM 1480 C CA . ILE A 1 198 ? -27.451 13.760 35.867 1.00 92.38 198 ILE A CA 1
ATOM 1481 C C . ILE A 1 198 ? -27.300 14.013 37.365 1.00 92.38 198 ILE A C 1
ATOM 1483 O O . ILE A 1 198 ? -26.176 14.090 37.857 1.00 92.38 198 ILE A O 1
ATOM 1487 N N . LYS A 1 199 ? -28.408 14.232 38.074 1.00 93.81 199 LYS A N 1
ATOM 1488 C CA . LYS A 1 199 ? -28.394 14.510 39.516 1.00 93.81 199 LYS A CA 1
ATOM 1489 C C . LYS A 1 199 ? -29.324 13.568 40.258 1.00 93.81 199 LYS A C 1
ATOM 1491 O O . LYS A 1 199 ? -30.403 13.244 39.770 1.00 93.81 199 LYS A O 1
ATOM 1496 N N . GLU A 1 200 ? -28.933 13.190 41.460 1.00 95.06 200 GLU A N 1
ATOM 1497 C CA . GLU A 1 200 ? -29.792 12.463 42.387 1.00 95.06 200 GLU A CA 1
ATOM 1498 C C . GLU A 1 200 ? -30.657 13.461 43.155 1.00 95.06 200 GLU A C 1
ATOM 1500 O O . GLU A 1 200 ? -30.169 14.485 43.642 1.00 95.06 200 GLU A O 1
ATOM 1505 N N . VAL A 1 201 ? -31.956 13.192 43.225 1.00 95.19 201 VAL A N 1
ATOM 1506 C CA . VAL A 1 201 ? -32.924 14.013 43.948 1.00 95.19 201 VAL A CA 1
ATOM 1507 C C . VAL A 1 201 ? -33.535 13.157 45.044 1.00 95.19 201 VAL A C 1
ATOM 1509 O O . VAL A 1 201 ? -34.133 12.119 44.766 1.00 95.19 201 VAL A O 1
ATOM 1512 N N . TYR A 1 202 ? -33.368 13.609 46.285 1.00 94.88 202 TYR A N 1
ATOM 1513 C CA . TYR A 1 202 ? -33.878 12.951 47.481 1.00 94.88 202 TYR A CA 1
ATOM 1514 C C . TYR A 1 202 ? -35.023 13.783 48.051 1.00 94.88 202 TYR A C 1
ATOM 1516 O O . TYR A 1 202 ? -34.808 14.890 48.548 1.00 94.88 202 TYR A O 1
ATOM 1524 N N . GLU A 1 203 ? -36.235 13.248 47.986 1.00 94.12 203 GLU A N 1
ATOM 1525 C CA . GLU A 1 203 ? -37.437 13.846 48.558 1.00 94.12 203 GLU A CA 1
ATOM 1526 C C . GLU A 1 203 ? -38.038 12.903 49.614 1.00 94.12 203 GLU A C 1
ATOM 1528 O O . GLU A 1 203 ? -37.808 11.692 49.572 1.00 94.12 203 GLU A O 1
ATOM 1533 N N . PRO A 1 204 ? -38.847 13.406 50.565 1.00 92.56 204 PRO A N 1
ATOM 1534 C CA . PRO A 1 204 ? -39.551 12.546 51.523 1.00 92.56 204 PRO A CA 1
ATOM 1535 C C . PRO A 1 204 ? -40.461 11.495 50.857 1.00 92.56 204 PRO A C 1
ATOM 1537 O O . PRO A 1 204 ? -40.767 10.471 51.460 1.00 92.56 204 PRO A O 1
ATOM 1540 N N . SER A 1 205 ? -40.893 11.755 49.620 1.00 89.50 205 SER A N 1
ATOM 1541 C CA . SER A 1 205 ? -41.702 10.885 48.757 1.00 89.50 205 SER A CA 1
ATOM 1542 C C . SER A 1 205 ? -40.897 9.783 48.052 1.00 89.50 205 SER A C 1
ATOM 1544 O O . SER A 1 205 ? -41.497 8.830 47.557 1.00 89.50 205 SER A O 1
ATOM 1546 N N . GLY A 1 206 ? -39.566 9.889 47.996 1.00 91.62 206 GLY A N 1
ATOM 1547 C CA . GLY A 1 206 ? -38.693 8.926 47.326 1.00 91.62 206 GLY A CA 1
ATOM 1548 C C . GLY A 1 206 ? -37.402 9.544 46.782 1.00 91.62 206 GLY A C 1
ATOM 1549 O O . GLY A 1 206 ? -37.185 10.752 46.840 1.00 91.62 206 GLY A O 1
ATOM 1550 N N . CYS A 1 207 ? -36.538 8.694 46.228 1.00 93.00 207 CYS A N 1
ATOM 1551 C CA . CYS A 1 207 ? -35.317 9.107 45.538 1.00 93.00 207 CYS A CA 1
ATOM 1552 C C . CYS A 1 207 ? -35.411 8.766 44.047 1.00 93.00 207 CYS A C 1
ATOM 1554 O O . CYS A 1 207 ? -35.866 7.678 43.690 1.00 93.00 207 CYS A O 1
ATOM 1556 N N . PHE A 1 208 ? -34.988 9.688 43.182 1.00 91.88 208 PHE A N 1
ATOM 1557 C CA . PHE A 1 208 ? -34.931 9.480 41.736 1.00 91.88 208 PHE A CA 1
ATOM 1558 C C . PHE A 1 208 ? -33.765 10.236 41.088 1.00 91.88 208 PHE A C 1
ATOM 1560 O O . PHE A 1 208 ? -33.269 11.237 41.606 1.00 91.88 208 PHE A O 1
ATOM 1567 N N . LEU A 1 209 ? -33.342 9.770 39.910 1.00 90.44 209 LEU A N 1
ATOM 1568 C CA . LEU A 1 209 ? -32.359 10.459 39.074 1.00 90.44 209 LEU A CA 1
ATOM 1569 C C . LEU A 1 209 ? -33.061 11.478 38.169 1.00 90.44 209 LEU A C 1
ATOM 1571 O O . LEU A 1 209 ? -33.906 11.130 37.346 1.00 90.44 209 LEU A O 1
ATOM 1575 N N . SER A 1 210 ? -32.688 12.749 38.298 1.00 91.56 210 SER A N 1
ATOM 1576 C CA . SER A 1 210 ? -33.104 13.826 37.404 1.00 91.56 210 SER A CA 1
ATOM 1577 C C . SER A 1 210 ? -32.034 14.038 36.337 1.00 91.56 210 SER A C 1
ATOM 1579 O O . SER A 1 210 ? -30.917 14.477 36.619 1.00 91.56 210 SER A O 1
ATOM 1581 N N . VAL A 1 211 ? -32.393 13.721 35.095 1.00 91.38 211 VAL A N 1
ATOM 1582 C CA . VAL A 1 211 ? -31.529 13.888 33.926 1.00 91.38 211 VAL A CA 1
ATOM 1583 C C . VAL A 1 211 ? -32.037 15.045 33.081 1.00 91.38 211 VAL A C 1
ATOM 1585 O O . VAL A 1 211 ? -33.216 15.088 32.724 1.00 91.38 211 VAL A O 1
ATOM 1588 N N . LYS A 1 212 ? -31.145 15.973 32.727 1.00 91.69 212 LYS A N 1
ATOM 1589 C CA . LYS A 1 212 ? -31.452 17.051 31.784 1.00 91.69 212 LYS A CA 1
ATOM 1590 C C . LYS A 1 212 ? -30.647 16.873 30.504 1.00 91.69 212 LYS A C 1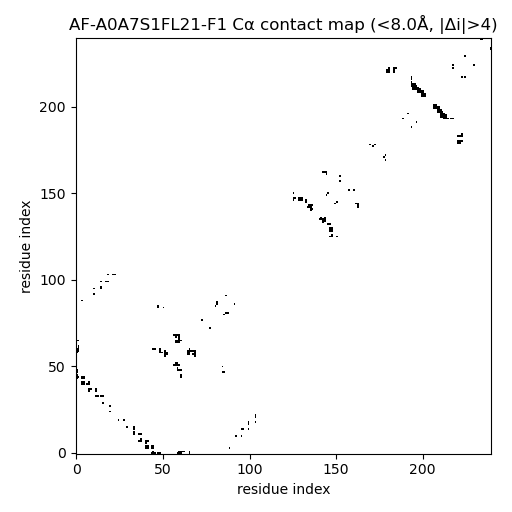
ATOM 1592 O O . LYS A 1 212 ? -29.432 17.044 30.507 1.00 91.69 212 LYS A O 1
ATOM 1597 N N . VAL A 1 213 ? -31.348 16.578 29.416 1.00 91.44 213 VAL A N 1
ATOM 1598 C CA . VAL A 1 213 ? -30.774 16.392 28.077 1.00 91.44 213 VAL A CA 1
ATOM 1599 C C . VAL A 1 213 ? -30.531 17.743 27.397 1.00 91.44 213 VAL A C 1
ATOM 1601 O O . VAL A 1 213 ? -31.371 18.643 27.484 1.00 91.44 213 VAL A O 1
ATOM 1604 N N . ASP A 1 214 ? -29.403 17.877 26.699 1.00 90.94 214 ASP A N 1
ATOM 1605 C CA . ASP A 1 214 ? -29.089 19.038 25.868 1.00 90.94 214 ASP A CA 1
ATOM 1606 C C . ASP A 1 214 ? -29.632 18.880 24.437 1.00 90.94 214 ASP A C 1
ATOM 1608 O O . ASP A 1 214 ? -28.991 18.322 23.543 1.00 90.94 214 ASP A O 1
ATOM 1612 N N . LEU A 1 215 ? -30.823 19.430 24.197 1.00 88.00 215 LEU A N 1
ATOM 1613 C CA . LEU A 1 215 ? -31.437 19.430 22.866 1.00 88.00 215 LEU A CA 1
ATOM 1614 C C . LEU A 1 215 ? -30.657 20.275 21.844 1.00 88.00 215 LEU A C 1
ATOM 1616 O O . LEU A 1 215 ? -30.753 20.012 20.645 1.00 88.00 215 LEU A O 1
ATOM 1620 N N . HIS A 1 216 ? -29.878 21.268 22.286 1.00 88.81 216 HIS A N 1
ATOM 1621 C CA . HIS A 1 216 ? -29.109 22.117 21.380 1.00 88.81 216 HIS A CA 1
ATOM 1622 C C . HIS A 1 216 ? -27.926 21.353 20.779 1.00 88.81 216 HIS A C 1
ATOM 1624 O O . HIS A 1 216 ? -27.701 21.403 19.567 1.00 88.81 216 HIS A O 1
ATOM 1630 N N . THR A 1 217 ? -27.211 20.587 21.605 1.00 84.75 217 THR A N 1
ATOM 1631 C CA . THR A 1 217 ? -26.099 19.741 21.149 1.00 84.75 217 THR A CA 1
ATOM 1632 C C . THR A 1 217 ? -26.577 18.655 20.181 1.00 84.75 217 THR A C 1
ATOM 1634 O O . THR A 1 217 ? -25.955 18.463 19.134 1.00 84.75 217 THR A O 1
ATOM 1637 N N . ILE A 1 218 ? -27.735 18.036 20.441 1.00 85.81 218 ILE A N 1
ATOM 1638 C CA . ILE A 1 218 ? -28.351 17.041 19.540 1.00 85.81 218 ILE A CA 1
ATOM 1639 C C . ILE A 1 218 ? -28.637 17.642 18.156 1.00 85.81 218 ILE A C 1
ATOM 1641 O O . ILE A 1 218 ? -28.274 17.053 17.136 1.00 85.81 218 ILE A O 1
ATOM 1645 N N . GLN A 1 219 ? -29.232 18.839 18.107 1.00 84.50 219 GLN A N 1
ATOM 1646 C CA . GLN A 1 219 ? -29.519 19.533 16.846 1.00 84.50 219 GLN A CA 1
ATOM 1647 C C . GLN A 1 219 ? -28.240 19.937 16.103 1.00 84.50 219 GLN A C 1
ATOM 1649 O O . GLN A 1 219 ? -28.152 19.778 14.886 1.00 84.50 219 GLN A O 1
ATOM 1654 N N . LYS A 1 220 ? -27.227 20.427 16.826 1.00 83.19 220 LYS A N 1
ATOM 1655 C CA . LYS A 1 220 ? -25.945 20.859 16.249 1.00 83.19 220 LYS A CA 1
ATOM 1656 C C . LYS A 1 220 ? -25.152 19.701 15.637 1.00 83.19 220 LYS A C 1
ATOM 1658 O O . LYS A 1 220 ? -24.503 19.887 14.604 1.00 83.19 220 LYS A O 1
ATOM 1663 N N . LEU A 1 221 ? -25.199 18.531 16.273 1.00 79.06 221 LEU A N 1
ATOM 1664 C CA . LEU A 1 221 ? -24.570 17.296 15.798 1.00 79.06 221 LEU A CA 1
ATOM 1665 C C . LEU A 1 221 ? -25.423 16.551 14.757 1.00 79.06 221 LEU A C 1
ATOM 1667 O O . LEU A 1 221 ? -24.950 15.570 14.194 1.00 79.06 221 LEU A O 1
ATOM 1671 N N . GLN A 1 222 ? -26.642 17.030 14.476 1.00 80.69 222 GLN A N 1
ATOM 1672 C CA . GLN A 1 222 ? -27.593 16.413 13.544 1.00 80.69 222 GLN A CA 1
ATOM 1673 C C . GLN A 1 222 ? -27.865 14.933 13.867 1.00 80.69 222 GLN A C 1
ATOM 1675 O O . GLN A 1 222 ? -27.986 14.098 12.971 1.00 80.69 222 GLN A O 1
ATOM 1680 N N . LEU A 1 223 ? -27.954 14.607 15.160 1.00 82.19 223 LEU A N 1
ATOM 1681 C CA . LEU A 1 223 ? -28.258 13.254 15.621 1.00 82.19 223 LEU A CA 1
ATOM 1682 C C . LEU A 1 223 ? -29.760 12.973 15.476 1.00 82.19 223 LEU A C 1
ATOM 1684 O O . LEU A 1 223 ? -30.598 13.752 15.927 1.00 82.19 223 LEU A O 1
ATOM 1688 N N . GLU A 1 224 ? -30.113 11.821 14.907 1.00 80.62 224 GLU A N 1
ATOM 1689 C CA . GLU A 1 224 ? -31.503 11.355 14.746 1.00 80.62 224 GLU A CA 1
ATOM 1690 C C . GLU A 1 224 ? -32.035 10.691 16.033 1.00 80.62 224 GLU A C 1
ATOM 1692 O O . GLU A 1 224 ? -32.620 9.608 16.017 1.00 80.62 224 GLU A O 1
ATOM 1697 N N . VAL A 1 225 ? -31.796 11.323 17.185 1.00 83.62 225 VAL A N 1
ATOM 1698 C CA . VAL A 1 225 ? -32.129 10.772 18.505 1.00 83.62 225 VAL A CA 1
ATOM 1699 C C . VAL A 1 225 ? -33.177 11.644 19.189 1.00 83.62 225 VAL A C 1
ATOM 1701 O O . VAL A 1 225 ? -33.011 12.853 19.336 1.00 83.62 225 VAL A O 1
ATOM 1704 N N . THR A 1 226 ? -34.263 11.019 19.644 1.00 86.81 226 THR A N 1
ATOM 1705 C CA . THR A 1 226 ? -35.326 11.666 20.424 1.00 86.81 226 THR A CA 1
ATOM 1706 C C . THR A 1 226 ? -35.251 11.254 21.895 1.00 86.81 226 THR A C 1
ATOM 1708 O O . THR A 1 226 ? -34.648 10.237 22.244 1.00 86.81 226 THR A O 1
ATOM 1711 N N . VAL A 1 227 ? -35.897 12.024 22.776 1.00 85.94 227 VAL A N 1
ATOM 1712 C CA . VAL A 1 227 ? -35.987 11.686 24.210 1.00 85.94 227 VAL A CA 1
ATOM 1713 C C . VAL A 1 227 ? -36.682 10.339 24.426 1.00 85.94 227 VAL A C 1
ATOM 1715 O O . VAL A 1 227 ? -36.268 9.574 25.293 1.00 85.94 227 VAL A O 1
ATOM 1718 N N . GLU A 1 228 ? -37.679 10.001 23.602 1.00 87.31 228 GLU A N 1
ATOM 1719 C CA . GLU A 1 228 ? -38.345 8.697 23.692 1.00 87.31 228 GLU A CA 1
ATOM 1720 C C . GLU A 1 228 ? -37.411 7.556 23.266 1.00 87.31 228 GLU A C 1
ATOM 1722 O O . GLU A 1 228 ? -37.343 6.543 23.958 1.00 87.31 228 GLU A O 1
ATOM 1727 N N . ASN A 1 229 ? -36.615 7.742 22.204 1.00 87.44 229 ASN A N 1
ATOM 1728 C CA . ASN A 1 229 ? -35.611 6.754 21.793 1.00 87.44 229 ASN A CA 1
ATOM 1729 C C . ASN A 1 229 ? -34.565 6.535 22.896 1.00 87.44 229 ASN A C 1
ATOM 1731 O O . ASN A 1 229 ? -34.187 5.398 23.167 1.00 87.44 229 ASN A O 1
ATOM 1735 N N . MET A 1 230 ? -34.129 7.607 23.568 1.00 86.88 230 MET A N 1
ATOM 1736 C CA . MET A 1 230 ? -33.204 7.512 24.705 1.00 86.88 230 MET A CA 1
ATOM 1737 C C . MET A 1 230 ? -33.825 6.760 25.880 1.00 86.88 230 MET A C 1
ATOM 1739 O O . MET A 1 230 ? -33.196 5.868 26.443 1.00 86.88 230 MET A O 1
ATOM 1743 N N . LYS A 1 231 ? -35.076 7.069 26.224 1.00 87.12 231 LYS A N 1
ATOM 1744 C CA . LYS A 1 231 ? -35.816 6.359 27.270 1.00 87.12 231 LYS A CA 1
ATOM 1745 C C . LYS A 1 231 ? -35.949 4.869 26.950 1.00 87.12 231 LYS A C 1
ATOM 1747 O O . LYS A 1 231 ? -35.693 4.043 27.819 1.00 87.12 231 LYS A O 1
ATOM 1752 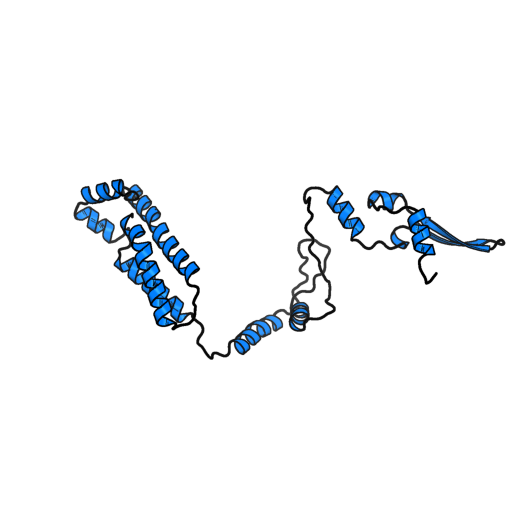N N . GLN A 1 232 ? -36.298 4.512 25.715 1.00 87.50 232 GLN A N 1
ATOM 1753 C CA . GLN A 1 232 ? -36.368 3.112 25.288 1.00 87.50 232 GLN A CA 1
ATOM 1754 C C . GLN A 1 232 ? -34.999 2.426 25.336 1.00 87.50 232 GLN A C 1
ATOM 1756 O O . GLN A 1 232 ? -34.906 1.288 25.791 1.00 87.50 232 GLN A O 1
ATOM 1761 N N . ALA A 1 233 ? -33.932 3.111 24.918 1.00 87.00 233 ALA A N 1
ATOM 1762 C CA . ALA A 1 233 ? -32.571 2.587 25.002 1.00 87.00 233 ALA A CA 1
ATOM 1763 C C . ALA A 1 233 ? -32.147 2.310 26.455 1.00 87.00 233 ALA A C 1
ATOM 1765 O O . ALA A 1 233 ? -31.539 1.275 26.716 1.00 87.00 233 ALA A O 1
ATOM 1766 N N . LEU A 1 234 ? -32.522 3.184 27.397 1.00 85.88 234 LEU A N 1
ATOM 1767 C CA . LEU A 1 234 ? -32.284 2.984 28.830 1.00 85.88 234 LEU A CA 1
ATOM 1768 C C . LEU A 1 234 ? -33.086 1.798 29.381 1.00 85.88 234 LEU A C 1
ATOM 1770 O O . LEU A 1 234 ? -32.516 0.944 30.051 1.00 85.88 234 LEU A O 1
ATOM 1774 N N . LEU A 1 235 ? -34.379 1.703 29.056 1.00 86.25 235 LEU A N 1
ATOM 1775 C CA . LEU A 1 235 ? -35.248 0.611 29.520 1.00 86.25 235 LEU A CA 1
ATOM 1776 C C . LEU A 1 235 ? -34.835 -0.762 28.969 1.00 86.25 235 LEU A C 1
ATOM 1778 O O . LEU A 1 235 ? -35.006 -1.775 29.640 1.00 86.25 235 LEU A O 1
ATOM 1782 N N . ASN A 1 236 ? -34.290 -0.805 27.753 1.00 86.19 236 ASN A N 1
ATOM 1783 C CA . ASN A 1 236 ? -33.835 -2.043 27.118 1.00 86.19 236 ASN A CA 1
ATOM 1784 C C . ASN A 1 236 ? -32.435 -2.477 27.573 1.00 86.19 236 ASN A C 1
ATOM 1786 O O . ASN A 1 236 ? -31.998 -3.589 27.252 1.00 86.19 236 ASN A O 1
ATOM 1790 N N . HIS A 1 237 ? -31.705 -1.621 28.289 1.00 84.25 237 HIS A N 1
ATOM 1791 C CA . HIS A 1 237 ? -30.373 -1.959 28.754 1.00 84.25 237 HIS A CA 1
ATOM 1792 C C . HIS A 1 237 ? -30.479 -2.964 29.909 1.00 84.25 237 HIS A C 1
ATOM 1794 O O . HIS A 1 237 ? -30.878 -2.631 31.017 1.00 84.25 237 HIS A O 1
ATOM 1800 N N . LYS A 1 238 ? -30.078 -4.215 29.651 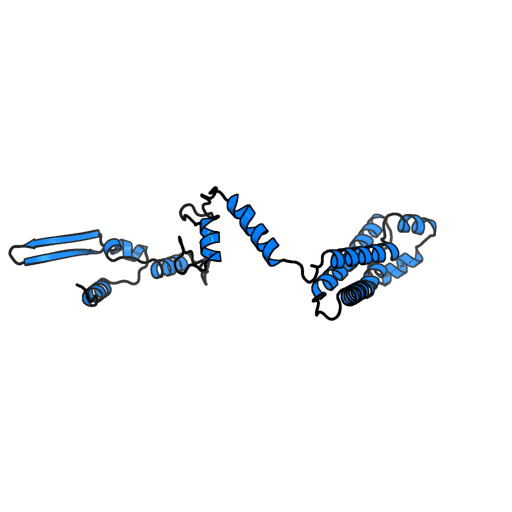1.00 63.66 238 LYS A N 1
ATOM 1801 C CA . LYS A 1 238 ? -30.272 -5.380 30.542 1.00 63.66 238 LYS A CA 1
ATOM 1802 C C . LYS A 1 238 ? -29.591 -5.323 31.927 1.00 63.66 238 LYS A C 1
ATOM 1804 O O . LYS A 1 238 ? -29.674 -6.304 32.652 1.00 63.66 238 LYS A O 1
ATOM 1809 N N . ASN A 1 239 ? -28.908 -4.231 32.275 1.00 57.69 239 ASN A N 1
ATOM 1810 C CA . ASN A 1 239 ? -28.094 -4.097 33.493 1.00 57.69 239 ASN A CA 1
ATOM 1811 C C . ASN A 1 239 ? -28.385 -2.796 34.271 1.00 57.69 239 ASN A C 1
ATOM 1813 O O . ASN A 1 239 ? -27.494 -2.285 34.946 1.00 57.69 239 ASN A O 1
ATOM 1817 N N . LEU A 1 240 ? -29.592 -2.243 34.133 1.00 49.72 240 LEU A N 1
ATOM 1818 C CA . LEU A 1 240 ? -30.099 -1.152 34.971 1.00 49.72 240 LEU A CA 1
ATOM 1819 C C . LEU A 1 240 ? -31.039 -1.705 36.045 1.00 49.72 240 LEU A C 1
ATOM 1821 O O . LEU A 1 240 ? -31.824 -2.622 35.711 1.00 49.72 240 LEU A O 1
#

Nearest PDB structures (foldseek):
  7z1o-assembly1_A  TM=7.942E-01  e=1.577E-09  Saccharomyces cerevisiae W303
  7aea-assembly1_A  TM=7.793E-01  e=2.212E-09  Homo sapiens
  7fji-assembly1_A  TM=8.117E-01  e=7.664E-09  Homo sapiens
  8iuh-assembly1_A  TM=7.852E-01  e=9.607E-09  Homo sapiens
  7oq4-assembly1_C  TM=6.989E-01  e=1.057E-05  Sulfolobus acidocaldarius DSM 639

Organism: Noctiluca scintillans (NCBI:txid2966)

Sequence (240 aa):
PTEIVALAGPLSERFVSWVRESHGNAELDVRQIEDDVNGYIQGLGPIVADRRDQLGLPRGDTPESAAAALKEANVETNLALSDVAVPTQMHLEAFINRCALKYVGAMQMPGEAVGAVAAQSIAEPATQMTLKTFHFAGVASMNVTLGVPRIKEIINAAKNISTPIITCTLNQPYSEVSARIVKGRIEPTTFGDLCLYIKEVYEPSGCFLSVKVDLHTIQKLQLEVTVENMKQALLNHKNL